Protein AF-A0AAU7AZR5-F1 (afdb_monomer_lite)

Radius of gyration: 36.57 Å; chains: 1; bounding box: 73×108×96 Å

Organism: NCBI:txid2997339

pLDDT: mean 73.54, std 21.92, range [36.84, 98.75]

Foldseek 3Di:
DVVVVVVVVVVVVVVVPDPPDPPPDQQDEVLVVQLPAQEDWDPDDDTADPVLVVLLRVQQVLCVVLVNHEREYQYQALSNHRPCSVCLLPQAVSQVVSQVSNVPPHRHWYWYFHQNAIHTDPLDPCLVVLLPPQHFDVVVGRNSRSLSSLSSSQSSCVVVVHHTDRDPSSVCPDPPCPDPDDDDDPPVCNVPVVVVVVVVVVVVVVVVVVVVPPDDDDDDDDDDDDDDDDDDDDDDDDDDDDDDDDDDDDDDDDDDDDDDDDDDDDDDDDDDDDDDDDDDYDDDDDDDDDDDDDDDDDDDDDDD

Sequence (304 aa):
MRRARLLVVLCFALAAALPVAPARADGDPASDILLAQDAYYPYAPLSVAKELQVALDGMLKAAKAKRFEVKVALIAAPVDLGAVPQLFTDPQRYADLLTSEISFNTKPRVLVVLPAGLGGNNLGDNAATALDGIAPEEAAGSDGLARAAMLAVGRLAAANGTPIPIPAVARDKGRATGDRDKGGGTSPLIVFGVPVLLVALIAGGAAIAGRRAENEDGETEVGETTGGETEVGETAGGETEVSETAGSEIDGDSGDPDVAGGSDSDDAPSSGSGEAVVTRLPATTADPAPESPVEPPSDPPAAQ

Structure (mmCIF, N/CA/C/O backbone):
data_AF-A0AAU7AZR5-F1
#
_entry.id   AF-A0AAU7AZR5-F1
#
loop_
_atom_site.group_PDB
_atom_site.id
_atom_site.type_symbol
_atom_site.label_atom_id
_atom_site.label_alt_id
_atom_site.label_comp_id
_atom_site.label_asym_id
_atom_site.label_entity_id
_atom_site.label_seq_id
_atom_site.pdbx_PDB_ins_code
_atom_site.Cartn_x
_atom_site.Cartn_y
_atom_site.Cartn_z
_atom_site.occupancy
_atom_site.B_iso_or_equiv
_atom_site.auth_seq_id
_atom_site.auth_comp_id
_atom_site.auth_asym_id
_atom_site.auth_atom_id
_atom_site.pdbx_PDB_model_num
ATOM 1 N N . MET A 1 1 ? 54.465 17.625 -30.456 1.00 56.50 1 MET A N 1
ATOM 2 C CA . MET A 1 1 ? 53.334 18.092 -29.614 1.00 56.50 1 MET A CA 1
ATOM 3 C C . MET A 1 1 ? 51.940 17.787 -30.186 1.00 56.50 1 MET A C 1
ATOM 5 O O . MET A 1 1 ? 51.084 17.375 -29.415 1.00 56.50 1 MET A O 1
ATOM 9 N N . ARG A 1 2 ? 51.684 17.904 -31.504 1.00 56.53 2 ARG A N 1
ATOM 10 C CA . ARG A 1 2 ? 50.347 17.639 -32.098 1.00 56.53 2 ARG A CA 1
ATOM 11 C C . ARG A 1 2 ? 49.843 16.186 -31.942 1.00 56.53 2 ARG A C 1
ATOM 13 O O . ARG A 1 2 ? 48.671 15.982 -31.663 1.00 56.53 2 ARG A O 1
ATOM 20 N N . ARG A 1 3 ? 50.730 15.183 -32.026 1.00 59.44 3 ARG A N 1
ATOM 21 C CA . ARG A 1 3 ? 50.377 13.752 -31.862 1.00 59.44 3 ARG A CA 1
ATOM 22 C C . ARG A 1 3 ? 49.994 13.363 -30.425 1.00 59.44 3 ARG A C 1
ATOM 24 O O . ARG A 1 3 ? 49.111 12.540 -30.238 1.00 59.44 3 ARG A O 1
ATOM 31 N N . ALA A 1 4 ? 50.607 13.999 -29.424 1.00 62.06 4 ALA A N 1
ATOM 32 C CA . ALA A 1 4 ? 50.282 13.765 -28.015 1.00 62.06 4 ALA A CA 1
ATOM 33 C C . ALA A 1 4 ? 48.894 14.318 -27.652 1.00 62.06 4 ALA A C 1
ATOM 35 O O . ALA A 1 4 ? 48.135 13.667 -26.946 1.00 62.06 4 ALA A O 1
ATOM 36 N N . ARG A 1 5 ? 48.523 15.480 -28.210 1.00 65.50 5 ARG A N 1
ATOM 37 C CA . ARG A 1 5 ? 47.184 16.065 -28.032 1.00 65.50 5 ARG A CA 1
ATOM 38 C C . ARG A 1 5 ? 46.083 15.203 -28.661 1.00 65.50 5 ARG A C 1
ATOM 40 O O . ARG A 1 5 ? 45.017 15.073 -28.075 1.00 65.50 5 ARG A O 1
ATOM 47 N N . LEU A 1 6 ? 46.357 14.570 -29.805 1.00 67.81 6 LEU A N 1
ATOM 48 C CA . LEU A 1 6 ? 45.386 13.707 -30.487 1.00 67.81 6 LEU A CA 1
ATOM 49 C C . LEU A 1 6 ? 45.088 12.416 -29.702 1.00 67.81 6 LEU A C 1
ATOM 51 O O . LEU A 1 6 ? 43.938 11.996 -29.628 1.00 67.81 6 LEU A O 1
ATOM 55 N N . LEU A 1 7 ? 46.109 11.819 -29.076 1.00 69.50 7 LEU A N 1
ATOM 56 C CA . LEU A 1 7 ? 45.940 10.624 -28.242 1.00 69.50 7 LEU A CA 1
ATOM 57 C C . LEU A 1 7 ? 45.132 10.906 -26.969 1.00 69.50 7 LEU A C 1
ATOM 59 O O . LEU A 1 7 ? 44.280 10.103 -26.603 1.00 69.50 7 LEU A O 1
ATOM 63 N N . VAL A 1 8 ? 45.342 12.060 -26.330 1.00 72.50 8 VAL A N 1
ATOM 64 C CA . VAL A 1 8 ? 44.583 12.449 -25.128 1.00 72.50 8 VAL A CA 1
ATOM 65 C C . VAL A 1 8 ? 43.095 12.634 -25.443 1.00 72.50 8 VAL A C 1
ATOM 67 O O . VAL A 1 8 ? 42.251 12.146 -24.694 1.00 72.50 8 VAL A O 1
ATOM 70 N N . VAL A 1 9 ? 42.764 13.268 -26.574 1.00 75.06 9 VAL A N 1
ATOM 71 C CA . VAL A 1 9 ? 41.367 13.456 -27.007 1.00 75.06 9 VAL A CA 1
ATOM 72 C C . VAL A 1 9 ? 40.697 12.118 -27.338 1.00 75.06 9 VAL A C 1
ATOM 74 O O . VAL A 1 9 ? 39.549 11.901 -26.955 1.00 75.06 9 VAL A O 1
ATOM 77 N N . LEU A 1 10 ? 41.414 11.196 -27.991 1.00 76.19 10 LEU A N 1
ATOM 78 C CA . LEU A 1 10 ? 40.880 9.874 -28.331 1.00 76.19 10 LEU A CA 1
ATOM 79 C C . LEU A 1 10 ? 40.591 9.025 -27.081 1.00 76.19 10 LEU A C 1
ATOM 81 O O . LEU A 1 10 ? 39.542 8.390 -27.009 1.00 76.19 10 LEU A O 1
ATOM 85 N N . CYS A 1 11 ? 41.474 9.050 -26.076 1.00 72.00 11 CYS A N 1
ATOM 86 C CA . CYS A 1 11 ? 41.250 8.335 -24.817 1.00 72.00 11 CYS A CA 1
ATOM 87 C C . CYS A 1 11 ? 40.049 8.889 -24.032 1.00 72.00 11 CYS A C 1
ATOM 89 O O . CYS A 1 11 ? 39.272 8.109 -23.486 1.00 72.00 11 CYS A O 1
ATOM 91 N N . PHE A 1 12 ? 39.854 10.212 -24.011 1.00 72.38 12 PHE A N 1
ATOM 92 C CA . PHE A 1 12 ? 38.693 10.826 -23.354 1.00 72.38 12 PHE A CA 1
ATOM 93 C C . PHE A 1 12 ? 37.375 10.499 -24.071 1.00 72.38 12 PHE A C 1
ATOM 95 O O . PHE A 1 12 ? 36.379 10.195 -23.418 1.00 72.38 12 PHE A O 1
ATOM 102 N N . ALA A 1 13 ? 37.373 10.496 -25.409 1.00 73.31 13 ALA A N 1
ATOM 103 C CA . ALA A 1 13 ? 36.201 10.120 -26.201 1.00 73.31 13 ALA A CA 1
ATOM 104 C C . ALA A 1 13 ? 35.821 8.640 -26.017 1.00 73.31 13 ALA A C 1
ATOM 106 O O . ALA A 1 13 ? 34.637 8.314 -25.953 1.00 73.31 13 ALA A O 1
ATOM 107 N N . LEU A 1 14 ? 36.811 7.750 -25.881 1.00 74.12 14 LEU A N 1
ATOM 108 C CA . LEU A 1 14 ? 36.569 6.327 -25.640 1.00 74.12 14 LEU A CA 1
ATOM 109 C C . LEU A 1 14 ? 36.057 6.059 -24.214 1.00 74.12 14 LEU A C 1
ATOM 111 O O . LEU A 1 14 ? 35.199 5.202 -24.029 1.00 74.12 14 LEU A O 1
ATOM 115 N N . ALA A 1 15 ? 36.521 6.825 -23.220 1.00 69.44 15 ALA A N 1
ATOM 116 C CA . ALA A 1 15 ? 36.022 6.744 -21.846 1.00 69.44 15 ALA A CA 1
ATOM 117 C C . ALA A 1 15 ? 34.575 7.259 -21.704 1.00 69.44 15 ALA A C 1
ATOM 119 O O . ALA A 1 15 ? 33.805 6.705 -20.926 1.00 69.44 15 ALA A O 1
ATOM 120 N N . ALA A 1 16 ? 34.180 8.269 -22.488 1.00 67.25 16 ALA A N 1
ATOM 121 C CA . ALA A 1 16 ? 32.815 8.807 -22.496 1.00 67.25 16 ALA A CA 1
ATOM 122 C C . ALA A 1 16 ? 31.786 7.903 -23.210 1.00 67.25 16 ALA A C 1
ATOM 124 O O . ALA A 1 16 ? 30.585 8.096 -23.039 1.00 67.25 16 ALA A O 1
ATOM 125 N N . ALA A 1 17 ? 32.238 6.927 -24.005 1.00 68.88 17 ALA A N 1
ATOM 126 C CA . ALA A 1 17 ? 31.376 5.981 -24.719 1.00 68.88 17 ALA A CA 1
ATOM 127 C C . ALA A 1 17 ? 31.070 4.699 -23.920 1.00 68.88 17 ALA A C 1
ATOM 129 O O . ALA A 1 17 ? 30.332 3.837 -24.401 1.00 68.88 17 ALA A O 1
ATOM 130 N N . LEU A 1 18 ? 31.633 4.547 -22.716 1.00 71.69 18 LEU A N 1
ATOM 131 C CA . LEU A 1 18 ? 31.324 3.418 -21.845 1.00 71.69 18 LEU A CA 1
ATOM 132 C C . LEU A 1 18 ? 29.898 3.584 -21.291 1.00 71.69 18 LEU A C 1
ATOM 134 O O . LEU A 1 18 ? 29.588 4.642 -20.738 1.00 71.69 18 LEU A O 1
ATOM 138 N N . PRO A 1 19 ? 29.018 2.572 -21.413 1.00 61.38 19 PRO A N 1
ATOM 139 C CA . PRO A 1 19 ? 27.703 2.629 -20.798 1.00 61.38 19 PRO A CA 1
ATOM 140 C C . PRO A 1 19 ? 27.885 2.751 -19.285 1.00 61.38 19 PRO A C 1
ATOM 142 O O . PRO A 1 19 ? 28.432 1.853 -18.642 1.00 61.38 19 PRO A O 1
ATOM 145 N N . VAL A 1 20 ? 27.440 3.872 -18.717 1.00 65.38 20 VAL A N 1
ATOM 146 C CA . VAL A 1 20 ? 27.331 4.019 -17.267 1.00 65.38 20 VAL A CA 1
ATOM 147 C C . VAL A 1 20 ? 26.310 2.980 -16.824 1.00 65.38 20 VAL A C 1
ATOM 149 O O . VAL A 1 20 ? 25.119 3.115 -17.111 1.00 65.38 20 VAL A O 1
ATOM 152 N N . ALA A 1 21 ? 26.781 1.901 -16.196 1.00 63.62 21 ALA A N 1
ATOM 153 C CA . ALA A 1 21 ? 25.887 0.948 -15.563 1.00 63.62 21 ALA A CA 1
ATOM 154 C C . ALA A 1 21 ? 25.009 1.746 -14.590 1.00 63.62 21 ALA A C 1
ATOM 156 O O . ALA A 1 21 ? 25.565 2.517 -13.800 1.00 63.62 21 ALA A O 1
ATOM 157 N N . PRO A 1 22 ? 23.669 1.634 -14.659 1.00 59.81 22 PRO A N 1
ATOM 158 C CA . PRO A 1 22 ? 22.819 2.342 -13.723 1.00 59.81 22 PRO A CA 1
ATOM 159 C C . PRO A 1 22 ? 23.221 1.875 -12.328 1.00 59.81 22 PRO A C 1
ATOM 161 O O . PRO A 1 22 ? 23.081 0.693 -12.005 1.00 59.81 22 PRO A O 1
ATOM 164 N N . ALA A 1 23 ? 23.775 2.790 -11.532 1.00 58.62 23 ALA A N 1
ATOM 165 C CA . ALA A 1 23 ? 23.967 2.555 -10.118 1.00 58.62 23 ALA A CA 1
ATOM 166 C C . ALA A 1 23 ? 22.571 2.282 -9.565 1.00 58.62 23 ALA A C 1
ATOM 168 O O . ALA A 1 23 ? 21.730 3.180 -9.504 1.00 58.62 23 ALA A O 1
ATOM 169 N N . ARG A 1 24 ? 22.289 1.011 -9.271 1.00 54.91 24 ARG A N 1
ATOM 170 C CA . ARG A 1 24 ? 21.102 0.650 -8.516 1.00 54.91 24 ARG A CA 1
ATOM 171 C C . ARG A 1 24 ? 21.352 1.213 -7.131 1.00 54.91 24 ARG A C 1
ATOM 173 O O . ARG A 1 24 ? 22.139 0.640 -6.386 1.00 54.91 24 ARG A O 1
ATOM 180 N N . ALA A 1 25 ? 20.788 2.389 -6.860 1.00 55.16 25 ALA A N 1
ATOM 181 C CA . ALA A 1 25 ? 20.619 2.831 -5.490 1.00 55.16 25 ALA A CA 1
ATOM 182 C C . ALA A 1 25 ? 19.984 1.651 -4.750 1.00 55.16 25 ALA A C 1
ATOM 184 O O . ALA A 1 25 ? 19.033 1.056 -5.267 1.00 55.16 25 ALA A O 1
ATOM 185 N N . ASP A 1 26 ? 20.607 1.245 -3.647 1.00 58.03 26 ASP A N 1
ATOM 186 C CA . ASP A 1 26 ? 20.039 0.239 -2.762 1.00 58.03 26 ASP A CA 1
ATOM 187 C C . ASP A 1 26 ? 18.664 0.783 -2.373 1.00 58.03 26 ASP A C 1
ATOM 189 O O . ASP A 1 26 ? 18.570 1.891 -1.848 1.00 58.03 26 ASP A O 1
ATOM 193 N N . GLY A 1 27 ? 17.602 0.137 -2.851 1.00 60.94 27 GLY A N 1
ATOM 194 C CA . GLY A 1 27 ? 16.255 0.657 -2.675 1.00 60.94 27 GLY A CA 1
ATOM 195 C C . GLY A 1 27 ? 15.935 0.590 -1.195 1.00 60.94 27 GLY A C 1
ATOM 196 O O . GLY A 1 27 ? 15.852 -0.518 -0.664 1.00 60.94 27 GLY A O 1
ATOM 197 N N . ASP A 1 28 ? 15.789 1.745 -0.544 1.00 71.75 28 ASP A N 1
ATOM 198 C CA . ASP A 1 28 ? 15.427 1.789 0.869 1.00 71.75 28 ASP A CA 1
ATOM 199 C C . ASP A 1 28 ? 14.127 0.983 1.059 1.00 71.75 28 ASP A C 1
ATOM 201 O O . ASP A 1 28 ? 13.153 1.188 0.312 1.00 71.75 28 ASP A O 1
ATOM 205 N N . PRO A 1 29 ? 14.104 0.018 1.995 1.00 82.94 29 PRO A N 1
ATOM 206 C CA . PRO A 1 29 ? 12.930 -0.805 2.214 1.00 82.94 29 PRO A CA 1
ATOM 207 C C . PRO A 1 29 ? 11.755 0.065 2.668 1.00 82.94 29 PRO A C 1
ATOM 209 O O . PRO A 1 29 ? 11.915 1.124 3.278 1.00 82.94 29 PRO A O 1
ATOM 212 N N . ALA A 1 30 ? 10.533 -0.410 2.418 1.00 90.19 30 ALA A N 1
ATOM 213 C CA . ALA A 1 30 ? 9.325 0.324 2.788 1.00 90.19 30 ALA A CA 1
ATOM 214 C C . ALA A 1 30 ? 9.256 0.693 4.286 1.00 90.19 30 ALA A C 1
ATOM 216 O O . ALA A 1 30 ? 8.598 1.674 4.636 1.00 90.19 30 ALA A O 1
ATOM 217 N N . SER A 1 31 ? 9.932 -0.055 5.165 1.00 92.06 31 SER A N 1
ATOM 218 C CA . SER A 1 31 ? 9.995 0.216 6.605 1.00 92.06 31 SER A CA 1
ATOM 219 C C . SER A 1 31 ? 10.573 1.592 6.930 1.00 92.06 31 SER A C 1
ATOM 221 O O . SER A 1 31 ? 9.989 2.291 7.758 1.00 92.06 31 SER A O 1
ATOM 223 N N . ASP A 1 32 ? 11.622 2.038 6.239 1.00 90.06 32 ASP A N 1
ATOM 224 C CA . ASP A 1 32 ? 12.265 3.332 6.514 1.00 90.06 32 ASP A CA 1
ATOM 225 C C . ASP A 1 32 ? 11.336 4.509 6.192 1.00 90.06 32 ASP A C 1
ATOM 227 O O . ASP A 1 32 ? 11.226 5.483 6.942 1.00 90.06 32 ASP A O 1
ATOM 231 N N . ILE A 1 33 ? 10.590 4.390 5.094 1.00 92.56 33 ILE A N 1
ATOM 232 C CA . ILE A 1 33 ? 9.650 5.416 4.640 1.00 92.56 33 ILE A CA 1
ATOM 233 C C . ILE A 1 33 ? 8.387 5.431 5.503 1.00 92.56 33 ILE A C 1
ATOM 235 O O . ILE A 1 33 ? 7.907 6.502 5.888 1.00 92.56 33 ILE A O 1
ATOM 239 N N . LEU A 1 34 ? 7.849 4.257 5.842 1.00 94.88 34 LEU A N 1
ATOM 240 C CA . LEU A 1 34 ? 6.584 4.133 6.568 1.00 94.88 34 LEU A CA 1
ATOM 241 C C . LEU A 1 34 ? 6.670 4.527 8.046 1.00 94.88 34 LEU A C 1
ATOM 243 O O . LEU A 1 34 ? 5.631 4.685 8.693 1.00 94.88 34 LEU A O 1
ATOM 247 N N . LEU A 1 35 ? 7.867 4.756 8.589 1.00 92.31 35 LEU A N 1
ATOM 248 C CA . LEU A 1 35 ? 8.018 5.390 9.900 1.00 92.31 35 LEU A CA 1
ATOM 249 C C . LEU A 1 35 ? 7.592 6.859 9.880 1.00 92.31 35 LEU A C 1
ATOM 251 O O . LEU A 1 35 ? 6.951 7.325 10.823 1.00 92.31 35 LEU A O 1
ATOM 255 N N . ALA A 1 36 ? 7.902 7.570 8.797 1.00 92.44 36 ALA A N 1
ATOM 256 C CA . ALA A 1 36 ? 7.603 8.991 8.649 1.00 92.44 36 ALA A CA 1
ATOM 257 C C . ALA A 1 36 ? 6.336 9.262 7.821 1.00 92.44 36 ALA A C 1
ATOM 259 O O . ALA A 1 36 ? 5.686 10.291 8.008 1.00 92.44 36 ALA A O 1
ATOM 260 N N . GLN A 1 37 ? 5.987 8.358 6.905 1.00 95.38 37 GLN A N 1
ATOM 261 C CA . GLN A 1 37 ? 4.911 8.535 5.932 1.00 95.38 37 GLN A CA 1
ATOM 262 C C . GLN A 1 37 ? 3.835 7.453 6.085 1.00 95.38 37 GLN A C 1
ATOM 264 O O . GLN A 1 37 ? 4.038 6.414 6.716 1.00 95.38 37 GLN A O 1
ATOM 269 N N . ASP A 1 38 ? 2.662 7.710 5.506 1.00 97.69 38 ASP A N 1
ATOM 270 C CA . ASP A 1 38 ? 1.546 6.758 5.513 1.00 97.69 38 ASP A CA 1
ATOM 271 C C . ASP A 1 38 ? 1.501 5.907 4.228 1.00 97.69 38 ASP A C 1
ATOM 273 O O . ASP A 1 38 ? 0.808 4.891 4.197 1.00 97.69 38 ASP A O 1
ATOM 277 N N . ALA A 1 39 ? 2.272 6.268 3.194 1.00 97.81 39 ALA A N 1
ATOM 278 C CA . ALA A 1 39 ? 2.387 5.523 1.942 1.00 97.81 39 ALA A CA 1
ATOM 279 C C . ALA A 1 39 ? 3.848 5.362 1.492 1.00 97.81 39 ALA A C 1
ATOM 281 O O . ALA A 1 39 ? 4.635 6.305 1.562 1.00 97.81 39 ALA A O 1
ATOM 282 N N . TYR A 1 40 ? 4.177 4.179 0.976 1.00 97.00 40 TYR A N 1
ATOM 283 C CA . TYR A 1 40 ? 5.386 3.896 0.205 1.00 97.00 40 TYR A CA 1
ATOM 284 C C . TYR A 1 40 ? 5.004 3.614 -1.252 1.00 97.00 40 TYR A C 1
ATOM 286 O O . TYR A 1 40 ? 4.078 2.840 -1.517 1.00 97.00 40 TYR A O 1
ATOM 294 N N . TYR A 1 41 ? 5.729 4.232 -2.185 1.00 95.81 41 TYR A N 1
ATOM 295 C CA . TYR A 1 41 ? 5.513 4.116 -3.626 1.00 95.81 41 TYR A CA 1
ATOM 296 C C . TYR A 1 41 ? 6.720 3.440 -4.296 1.00 95.81 41 TYR A C 1
ATOM 298 O O . TYR A 1 41 ? 7.851 3.767 -3.942 1.00 95.81 41 TYR A O 1
ATOM 306 N N . PRO A 1 42 ? 6.504 2.561 -5.292 1.00 92.62 42 PRO A N 1
ATOM 307 C CA . PRO A 1 42 ? 7.574 1.804 -5.934 1.00 92.62 42 PRO A CA 1
ATOM 308 C C . PRO A 1 42 ? 8.504 2.697 -6.761 1.00 92.62 42 PRO A C 1
ATOM 310 O O . PRO A 1 42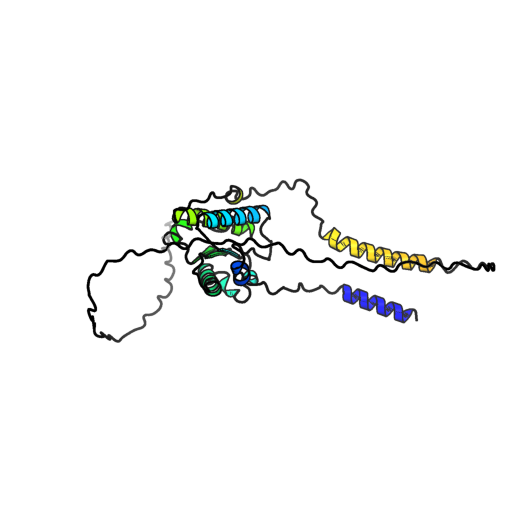 ? 8.063 3.656 -7.415 1.00 92.62 42 PRO A O 1
ATOM 313 N N . TYR A 1 43 ? 9.789 2.336 -6.795 1.00 82.06 43 TYR A N 1
ATOM 314 C CA . TYR A 1 43 ? 10.819 3.080 -7.530 1.00 82.06 43 TYR A CA 1
ATOM 315 C C . TYR A 1 43 ? 10.885 2.694 -9.016 1.00 82.06 43 TYR A C 1
ATOM 317 O O . TYR A 1 43 ? 11.225 3.523 -9.862 1.00 82.06 43 TYR A O 1
ATOM 325 N N . ALA A 1 44 ? 10.572 1.440 -9.353 1.00 72.69 44 ALA A N 1
ATOM 326 C CA . ALA A 1 44 ? 10.696 0.878 -10.699 1.00 72.69 44 ALA A CA 1
ATOM 327 C C . ALA A 1 44 ? 9.661 -0.246 -10.933 1.00 72.69 44 ALA A C 1
ATOM 329 O O . ALA A 1 44 ? 9.191 -0.840 -9.969 1.00 72.69 44 ALA A O 1
ATOM 330 N N . PRO A 1 45 ? 9.314 -0.603 -12.190 1.00 59.19 45 PRO A N 1
ATOM 331 C CA . PRO A 1 45 ? 9.785 -0.026 -13.455 1.00 59.19 45 PRO A CA 1
ATOM 332 C C . PRO A 1 45 ? 9.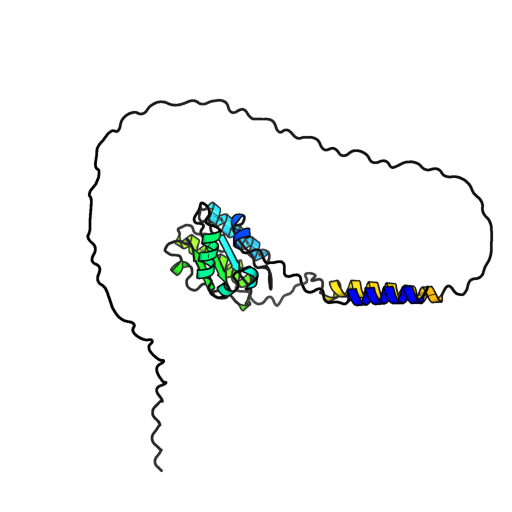097 1.292 -13.849 1.00 59.19 45 PRO A C 1
ATOM 334 O O . PRO A 1 45 ? 9.600 1.985 -14.729 1.00 59.19 45 PRO A O 1
ATOM 337 N N . LEU A 1 46 ? 7.993 1.667 -13.197 1.00 76.75 46 LEU A N 1
ATOM 338 C CA . LEU A 1 46 ? 7.317 2.956 -13.367 1.00 76.75 46 LEU A CA 1
ATOM 339 C C . LEU A 1 46 ? 6.745 3.401 -12.020 1.00 76.75 46 LEU A C 1
ATOM 341 O O . LEU A 1 46 ? 6.113 2.604 -11.329 1.00 76.75 46 LEU A O 1
ATOM 345 N N . SER A 1 47 ? 6.941 4.664 -11.648 1.00 84.06 47 SER A N 1
ATOM 346 C CA . SER A 1 47 ? 6.278 5.231 -10.472 1.00 84.06 47 SER A CA 1
ATOM 347 C C . SER A 1 47 ? 4.781 5.408 -10.728 1.00 84.06 47 SER A C 1
ATOM 349 O O . SER A 1 47 ? 4.346 5.581 -11.866 1.00 84.06 47 SER A O 1
ATOM 351 N N . VAL A 1 48 ? 3.997 5.398 -9.653 1.00 93.62 48 VAL A N 1
ATOM 352 C CA . VAL A 1 48 ? 2.553 5.665 -9.690 1.00 93.62 48 VAL A CA 1
ATOM 353 C C . VAL A 1 48 ? 2.281 7.054 -10.277 1.00 93.62 48 VAL A C 1
ATOM 355 O O . VAL A 1 48 ? 2.967 8.016 -9.917 1.00 93.62 48 VAL A O 1
ATOM 358 N N . ALA A 1 49 ? 1.271 7.189 -11.137 1.00 94.75 49 ALA A N 1
ATOM 359 C CA . ALA A 1 49 ? 0.846 8.470 -11.693 1.00 94.75 49 ALA A CA 1
ATOM 360 C C . ALA A 1 49 ? 0.539 9.490 -10.582 1.00 94.75 49 ALA A C 1
ATOM 362 O O . ALA A 1 49 ? -0.063 9.162 -9.557 1.00 94.75 49 ALA A O 1
ATOM 363 N N . LYS A 1 50 ? 0.920 10.759 -10.785 1.00 94.75 50 LYS A N 1
ATOM 364 C CA . LYS A 1 50 ? 0.839 11.785 -9.730 1.00 94.75 50 LYS A CA 1
ATOM 365 C C . LYS A 1 50 ? -0.577 11.970 -9.178 1.00 94.75 50 LYS A C 1
ATOM 367 O O . LYS A 1 50 ? -0.746 12.164 -7.979 1.00 94.75 50 LYS A O 1
ATOM 372 N N . GLU A 1 51 ? -1.581 11.874 -10.040 1.00 95.81 51 GLU A N 1
ATOM 373 C CA . GLU A 1 51 ? -2.998 11.969 -9.674 1.00 95.81 51 GLU A CA 1
ATOM 374 C C . GLU A 1 51 ? -3.423 10.847 -8.715 1.00 95.81 51 GLU A C 1
ATOM 376 O O . GLU A 1 51 ? -4.149 11.099 -7.754 1.00 95.81 51 GLU A O 1
ATOM 381 N N . LEU A 1 52 ? -2.918 9.626 -8.923 1.00 97.00 52 LEU A N 1
ATOM 382 C CA . LEU A 1 52 ? -3.179 8.481 -8.048 1.00 97.00 52 LEU A CA 1
ATOM 383 C C . LEU A 1 52 ? -2.438 8.602 -6.714 1.00 97.00 52 LEU A C 1
ATOM 385 O O . LEU A 1 52 ? -3.024 8.271 -5.687 1.00 97.00 52 LEU A O 1
ATOM 389 N N . GLN A 1 53 ? -1.204 9.125 -6.708 1.00 97.25 53 GLN A N 1
ATOM 390 C CA . GLN A 1 53 ? -0.483 9.423 -5.461 1.00 97.25 53 GLN A CA 1
ATOM 391 C C . GLN A 1 53 ? -1.267 10.432 -4.613 1.00 97.25 53 GLN A C 1
ATOM 393 O O . GLN A 1 53 ? -1.588 10.167 -3.461 1.00 97.25 53 GLN A O 1
ATOM 398 N N . VAL A 1 54 ? -1.673 11.559 -5.212 1.00 97.75 54 VAL A N 1
ATOM 399 C CA . VAL A 1 54 ? 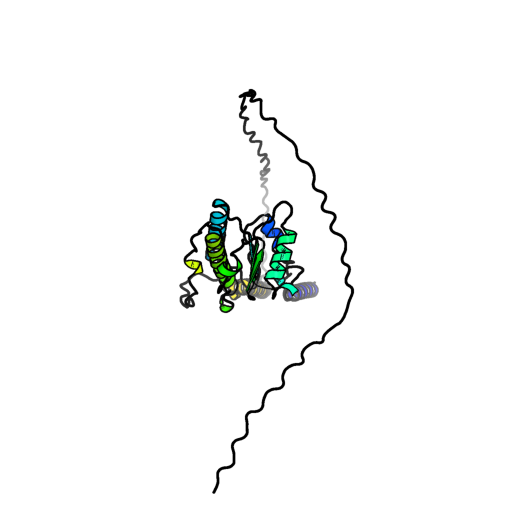-2.448 12.603 -4.520 1.00 97.75 54 VAL A CA 1
ATOM 400 C C . VAL A 1 54 ? -3.774 12.053 -3.985 1.00 97.75 54 VAL A C 1
ATOM 402 O O . VAL A 1 54 ? -4.174 12.384 -2.867 1.00 97.75 54 VAL A O 1
ATOM 405 N N . ALA A 1 55 ? -4.459 11.209 -4.762 1.00 98.06 55 ALA A N 1
ATOM 406 C CA . ALA A 1 55 ? -5.704 10.582 -4.337 1.00 98.06 55 ALA A CA 1
ATOM 407 C C . ALA A 1 55 ? -5.500 9.617 -3.157 1.00 98.06 55 ALA A C 1
ATOM 409 O O . ALA A 1 55 ? -6.269 9.676 -2.193 1.00 98.06 55 ALA A O 1
ATOM 410 N N . LEU A 1 56 ? -4.469 8.767 -3.207 1.00 98.44 56 LEU A N 1
ATOM 411 C CA . LEU A 1 56 ? -4.143 7.835 -2.128 1.00 98.44 56 LEU A CA 1
ATOM 412 C C . LEU A 1 56 ? -3.709 8.585 -0.862 1.00 98.44 56 LEU A C 1
ATOM 414 O O . LEU A 1 56 ? -4.286 8.351 0.199 1.00 98.44 56 LEU A O 1
ATOM 418 N N . ASP A 1 57 ? -2.791 9.546 -0.970 1.00 98.50 57 ASP A N 1
ATOM 419 C CA . ASP A 1 57 ? -2.325 10.368 0.156 1.00 98.50 57 ASP A CA 1
ATOM 420 C C . ASP A 1 57 ? -3.490 11.113 0.826 1.00 98.50 57 ASP A C 1
ATOM 422 O O . ASP A 1 57 ? -3.630 11.124 2.053 1.00 98.50 57 ASP A O 1
ATOM 426 N N . GLY A 1 58 ? -4.380 11.708 0.023 1.00 98.06 58 GLY A N 1
ATOM 427 C CA . GLY A 1 58 ? -5.581 12.379 0.517 1.00 98.06 58 GLY A CA 1
ATOM 428 C C . GLY A 1 58 ? -6.532 11.426 1.245 1.00 98.06 58 GLY A C 1
ATOM 429 O O . GLY A 1 58 ? -7.082 11.777 2.293 1.00 98.06 58 GLY A O 1
ATOM 430 N N . MET A 1 59 ? -6.695 10.207 0.727 1.00 98.25 59 MET A N 1
ATOM 431 C CA . MET A 1 59 ? -7.518 9.169 1.344 1.00 98.25 59 MET A CA 1
ATOM 432 C C . MET A 1 59 ? -6.939 8.696 2.683 1.00 98.25 59 MET A C 1
ATOM 434 O O . MET A 1 59 ? -7.687 8.581 3.655 1.00 98.25 59 MET A O 1
ATOM 438 N N . LEU A 1 60 ? -5.623 8.481 2.768 1.00 98.50 60 LEU A N 1
ATOM 439 C CA . LEU A 1 60 ? -4.935 8.082 4.001 1.00 98.50 60 LEU A CA 1
ATOM 440 C C . LEU A 1 60 ? -4.985 9.182 5.061 1.00 98.50 60 LEU A C 1
ATOM 442 O O . LEU A 1 60 ? -5.309 8.917 6.221 1.00 98.50 60 LEU A O 1
ATOM 446 N N . LYS A 1 61 ? -4.798 10.441 4.656 1.00 98.38 61 LYS A N 1
ATOM 447 C CA . LYS A 1 61 ? -4.986 11.595 5.541 1.00 98.38 61 LYS A CA 1
ATOM 448 C C . LYS A 1 61 ? -6.411 11.657 6.101 1.00 98.38 61 LYS A C 1
ATOM 450 O O . LYS A 1 61 ? -6.593 11.899 7.296 1.00 98.38 61 LYS A O 1
ATOM 455 N N . ALA A 1 62 ? -7.426 11.414 5.269 1.00 97.69 62 ALA A N 1
ATOM 456 C CA . ALA A 1 62 ? -8.818 11.354 5.713 1.00 97.69 62 ALA A CA 1
ATOM 457 C C . ALA A 1 62 ? -9.081 10.165 6.657 1.00 97.69 62 ALA A C 1
ATOM 459 O O . ALA A 1 62 ? -9.835 10.307 7.621 1.00 97.69 62 ALA A O 1
ATOM 460 N N . ALA A 1 63 ? -8.441 9.019 6.414 1.00 97.88 63 ALA A N 1
ATOM 461 C CA . ALA A 1 63 ? -8.502 7.841 7.278 1.00 97.88 63 ALA A CA 1
ATOM 462 C C . ALA A 1 63 ? -7.959 8.139 8.678 1.00 97.88 63 ALA A C 1
ATOM 464 O O . ALA A 1 63 ? -8.652 7.949 9.682 1.00 97.88 63 ALA A O 1
ATOM 465 N N . LYS A 1 64 ? -6.753 8.711 8.729 1.00 97.81 64 LYS A N 1
ATOM 466 C CA . LYS A 1 64 ? -6.073 9.124 9.956 1.00 97.81 64 LYS A CA 1
ATOM 467 C C . LYS A 1 64 ? -6.886 10.143 10.752 1.00 97.81 64 LYS A C 1
ATOM 469 O O . LYS A 1 64 ? -7.066 9.972 11.956 1.00 97.81 64 LYS A O 1
ATOM 474 N N . ALA A 1 65 ? -7.471 11.139 10.082 1.00 97.81 65 ALA A N 1
ATOM 475 C CA . ALA A 1 65 ? -8.356 12.120 10.718 1.00 97.81 65 ALA A CA 1
ATOM 476 C C . ALA A 1 65 ? -9.583 11.477 11.392 1.00 97.81 65 ALA A C 1
ATOM 478 O O . ALA A 1 65 ? -10.078 11.988 12.395 1.00 97.81 65 ALA A O 1
ATOM 479 N N . LYS A 1 66 ? -10.049 10.330 10.883 1.00 97.38 66 LYS A N 1
ATOM 480 C CA . LYS A 1 66 ? -11.135 9.539 11.474 1.00 97.38 66 LYS A CA 1
ATOM 481 C C . LYS A 1 66 ? -10.651 8.400 12.381 1.00 97.38 66 LYS A C 1
ATOM 483 O O . LYS A 1 66 ? -11.424 7.498 12.682 1.00 97.38 66 LYS A O 1
ATOM 488 N N . ARG A 1 67 ? -9.391 8.433 12.834 1.00 96.25 67 ARG A N 1
ATOM 489 C CA . ARG A 1 67 ? -8.777 7.421 13.719 1.00 96.25 67 ARG A CA 1
ATOM 490 C C . ARG A 1 67 ? -8.656 6.023 13.097 1.00 96.25 67 ARG A C 1
ATOM 492 O O . ARG A 1 67 ? -8.425 5.053 13.813 1.00 96.25 67 ARG A O 1
ATOM 499 N N . PHE A 1 68 ? -8.740 5.926 11.771 1.00 96.94 68 PHE A N 1
ATOM 500 C CA . PHE A 1 68 ? -8.410 4.724 11.011 1.00 96.94 68 PHE A CA 1
ATOM 501 C C . PHE A 1 68 ? -7.033 4.897 10.358 1.00 96.94 68 PHE A C 1
ATOM 503 O O . PHE A 1 68 ? -6.910 5.048 9.147 1.00 96.94 68 PHE A O 1
ATOM 510 N N . GLU A 1 69 ? -5.986 4.964 11.179 1.00 96.38 69 GLU A N 1
ATOM 511 C CA . GLU A 1 69 ? -4.615 5.127 10.691 1.00 96.38 69 GLU A CA 1
ATOM 512 C C . GLU A 1 69 ? -4.103 3.809 10.102 1.00 96.38 69 GLU A C 1
ATOM 514 O O . GLU A 1 69 ? -4.009 2.799 10.803 1.00 96.38 69 GLU A O 1
ATOM 519 N N . VAL A 1 70 ? -3.807 3.824 8.803 1.00 98.06 70 VAL A N 1
ATOM 520 C CA . VAL A 1 70 ? -3.281 2.687 8.048 1.00 98.06 70 VAL A CA 1
ATOM 521 C C . VAL A 1 70 ? -2.085 3.135 7.223 1.00 98.06 70 VAL A C 1
ATOM 523 O O . VAL A 1 70 ? -2.121 4.185 6.588 1.00 98.06 70 VAL A O 1
ATOM 526 N N . LYS A 1 71 ? -1.033 2.323 7.254 1.00 98.44 71 LYS A N 1
ATOM 527 C CA . LYS A 1 71 ? 0.189 2.483 6.473 1.00 98.44 71 LYS A CA 1
ATOM 528 C C . LYS A 1 71 ? 0.124 1.565 5.262 1.00 98.44 71 LYS A C 1
ATOM 530 O O . LYS A 1 71 ? -0.245 0.400 5.405 1.00 98.44 71 LYS A O 1
ATOM 535 N N . VAL A 1 72 ? 0.452 2.081 4.084 1.00 98.69 72 VAL A N 1
ATOM 536 C CA . VAL A 1 72 ? 0.297 1.370 2.810 1.00 98.69 72 VAL A CA 1
ATOM 537 C C . VAL A 1 72 ? 1.639 1.228 2.104 1.00 98.69 72 VAL A C 1
ATOM 539 O O . VAL A 1 72 ? 2.272 2.227 1.783 1.00 98.69 72 VAL A O 1
ATOM 542 N N . ALA A 1 73 ? 2.044 -0.001 1.794 1.00 98.19 73 ALA A N 1
ATOM 543 C CA . ALA A 1 73 ? 3.204 -0.281 0.951 1.00 98.19 73 ALA A CA 1
ATOM 544 C C . ALA A 1 73 ? 2.762 -0.773 -0.430 1.00 98.19 73 ALA A C 1
ATOM 546 O O . ALA A 1 73 ? 2.132 -1.827 -0.543 1.00 98.19 73 ALA A O 1
ATOM 547 N N . LEU A 1 74 ? 3.105 -0.024 -1.479 1.00 98.06 74 LEU A N 1
ATOM 548 C CA . LEU A 1 74 ? 2.941 -0.452 -2.867 1.00 98.06 74 LEU A CA 1
ATOM 549 C C . LEU A 1 74 ? 4.270 -1.015 -3.373 1.00 98.06 74 LEU A C 1
ATOM 551 O O . LEU A 1 74 ? 5.258 -0.290 -3.454 1.00 98.06 74 LEU A O 1
ATOM 555 N N . ILE A 1 75 ? 4.287 -2.296 -3.722 1.00 96.25 75 ILE A N 1
ATOM 556 C CA . ILE A 1 75 ? 5.504 -3.033 -4.069 1.00 96.25 75 ILE A CA 1
ATOM 557 C C . ILE A 1 75 ? 5.343 -3.553 -5.495 1.00 96.25 75 ILE A C 1
ATOM 559 O O . ILE A 1 75 ? 4.549 -4.461 -5.726 1.00 96.25 75 ILE A O 1
ATOM 563 N N . ALA A 1 76 ? 6.051 -2.973 -6.463 1.00 95.50 76 ALA A N 1
ATOM 564 C CA . ALA A 1 76 ? 5.886 -3.302 -7.882 1.00 95.50 76 ALA A CA 1
ATOM 565 C C . ALA A 1 76 ? 6.940 -4.280 -8.402 1.00 95.50 76 ALA A C 1
ATOM 567 O O . ALA A 1 76 ? 6.678 -5.009 -9.362 1.00 95.50 76 ALA A O 1
ATOM 568 N N . ALA A 1 77 ? 8.115 -4.316 -7.780 1.00 93.38 77 ALA A N 1
ATOM 569 C CA . ALA A 1 77 ? 9.223 -5.163 -8.185 1.00 93.38 77 ALA A CA 1
ATOM 570 C C . ALA A 1 77 ? 10.001 -5.707 -6.974 1.00 93.38 77 ALA A C 1
ATOM 572 O O . ALA A 1 77 ? 10.001 -5.092 -5.910 1.00 93.38 77 ALA A O 1
ATOM 573 N N . PRO A 1 78 ? 10.760 -6.813 -7.134 1.00 93.56 78 PRO A N 1
ATOM 574 C CA . PRO A 1 78 ? 11.577 -7.370 -6.054 1.00 93.56 78 PRO A CA 1
ATOM 575 C C . PRO A 1 78 ? 12.572 -6.383 -5.430 1.00 93.56 78 PRO A C 1
ATOM 577 O O . PRO A 1 78 ? 12.937 -6.536 -4.271 1.00 93.56 78 PRO A O 1
ATOM 580 N N . VAL A 1 79 ? 13.016 -5.379 -6.194 1.00 91.00 79 VAL A N 1
ATOM 581 C CA . VAL A 1 79 ? 13.941 -4.341 -5.711 1.00 91.00 79 VAL A CA 1
ATOM 582 C C . VAL A 1 79 ? 13.303 -3.413 -4.672 1.00 91.00 79 VAL A C 1
ATOM 584 O O . VAL A 1 79 ? 14.021 -2.884 -3.836 1.00 91.00 79 VAL A O 1
ATOM 587 N N . ASP A 1 80 ? 11.974 -3.268 -4.669 1.00 91.62 80 ASP A N 1
ATOM 588 C CA . ASP A 1 80 ? 11.256 -2.450 -3.681 1.00 91.62 80 ASP A CA 1
ATOM 589 C C . ASP A 1 80 ? 11.261 -3.100 -2.275 1.00 91.62 80 ASP A C 1
ATOM 591 O O . ASP A 1 80 ? 10.960 -2.447 -1.280 1.00 91.62 80 ASP A O 1
ATOM 595 N N . LEU A 1 81 ? 11.611 -4.393 -2.171 1.00 91.69 81 LEU A N 1
ATOM 596 C CA . LEU A 1 81 ? 11.725 -5.111 -0.893 1.00 91.69 81 LEU A CA 1
ATOM 597 C C . LEU A 1 81 ? 13.110 -4.984 -0.236 1.00 91.69 81 LEU A C 1
ATOM 599 O O . LEU A 1 81 ? 13.324 -5.563 0.832 1.00 91.69 81 LEU A O 1
ATOM 603 N N . GLY A 1 82 ? 14.067 -4.299 -0.869 1.00 89.31 82 GLY A N 1
ATOM 604 C CA . GLY A 1 82 ? 15.439 -4.193 -0.371 1.00 89.31 82 GLY A CA 1
ATOM 605 C C . GLY A 1 82 ? 16.090 -5.569 -0.172 1.00 89.31 82 GLY A C 1
ATOM 606 O O . GLY A 1 82 ? 16.245 -6.346 -1.116 1.00 89.31 82 GLY A O 1
ATOM 607 N N . ALA A 1 83 ? 16.450 -5.894 1.072 1.00 90.00 83 ALA A N 1
ATOM 608 C CA . ALA A 1 83 ? 17.198 -7.103 1.432 1.00 90.00 83 ALA A CA 1
ATOM 609 C C . ALA A 1 83 ? 16.382 -8.417 1.437 1.00 90.00 83 ALA A C 1
ATOM 611 O O . ALA A 1 83 ? 16.958 -9.487 1.650 1.00 90.00 83 ALA A O 1
ATOM 612 N N . VAL A 1 84 ? 15.061 -8.374 1.209 1.00 94.00 84 VAL A N 1
ATOM 613 C CA . VAL A 1 84 ? 14.177 -9.561 1.254 1.00 94.00 84 VAL A CA 1
ATOM 614 C C . VAL A 1 84 ? 13.390 -9.820 -0.047 1.00 94.00 84 VAL A C 1
ATOM 616 O O . VAL A 1 84 ? 12.190 -10.108 0.002 1.00 94.00 84 VAL A O 1
ATOM 619 N N . PRO A 1 85 ? 14.028 -9.796 -1.235 1.00 94.25 85 PRO A N 1
ATOM 620 C CA . PRO A 1 85 ? 13.337 -9.934 -2.524 1.00 94.25 85 PRO A CA 1
ATOM 621 C C . PRO A 1 85 ? 12.582 -11.265 -2.687 1.00 94.25 85 PRO A C 1
ATOM 623 O O . PRO A 1 85 ? 11.634 -11.350 -3.466 1.00 94.25 85 PRO A O 1
ATOM 626 N N . GLN A 1 86 ? 12.959 -12.306 -1.937 1.00 95.69 86 GLN A N 1
ATOM 627 C CA . GLN A 1 86 ? 12.284 -13.606 -1.919 1.00 95.69 86 GLN A CA 1
ATOM 628 C C . GLN A 1 86 ? 10.822 -13.544 -1.444 1.00 95.69 86 GLN A C 1
ATOM 630 O O . GLN A 1 86 ? 10.073 -14.485 -1.691 1.00 95.69 86 GLN A O 1
ATOM 635 N N . LEU A 1 87 ? 10.402 -12.458 -0.783 1.00 96.94 87 LEU A N 1
ATOM 636 C CA . LEU A 1 87 ? 9.024 -12.269 -0.315 1.00 96.94 87 LEU A CA 1
ATOM 637 C C . LEU A 1 87 ? 8.103 -11.623 -1.365 1.00 96.94 87 LEU A C 1
ATOM 639 O O . LEU A 1 87 ? 6.919 -11.440 -1.106 1.00 96.94 87 LEU A O 1
ATOM 643 N N . PHE A 1 88 ? 8.597 -11.329 -2.575 1.00 95.94 88 PHE A N 1
ATOM 644 C CA . PHE A 1 88 ? 7.820 -10.665 -3.635 1.00 95.94 88 PHE A CA 1
ATOM 645 C C . PHE A 1 88 ? 6.593 -11.458 -4.141 1.00 95.94 88 PHE A C 1
ATOM 647 O O . PHE A 1 88 ? 5.761 -10.935 -4.875 1.00 95.94 88 PHE A O 1
ATOM 654 N N . THR A 1 89 ? 6.456 -12.729 -3.777 1.00 96.94 89 THR A N 1
ATOM 655 C CA . THR A 1 89 ? 5.278 -13.545 -4.133 1.00 96.94 89 THR A CA 1
ATOM 656 C C . THR A 1 89 ? 4.389 -13.862 -2.931 1.00 96.94 89 THR A C 1
ATOM 658 O O . THR A 1 89 ? 3.376 -14.537 -3.085 1.00 96.94 89 THR A O 1
ATOM 661 N N . ASP A 1 90 ? 4.738 -13.352 -1.747 1.00 98.12 90 ASP A N 1
ATOM 662 C CA . ASP A 1 90 ? 4.073 -13.649 -0.479 1.00 98.12 90 ASP A CA 1
ATOM 663 C C . ASP A 1 90 ? 3.721 -12.339 0.252 1.00 98.12 90 ASP A C 1
ATOM 665 O O . ASP A 1 90 ? 4.444 -11.889 1.153 1.00 98.12 90 ASP A O 1
ATOM 669 N N . PRO A 1 91 ? 2.623 -11.674 -0.158 1.00 97.88 91 PRO A N 1
ATOM 670 C CA . PRO A 1 91 ? 2.267 -10.360 0.365 1.00 97.88 91 PRO A CA 1
ATOM 671 C C . PRO A 1 91 ? 1.974 -10.381 1.871 1.00 97.88 91 PRO A C 1
ATOM 673 O O . PRO A 1 91 ? 2.276 -9.405 2.558 1.00 97.88 91 PRO A O 1
ATOM 676 N N . GLN A 1 92 ? 1.422 -11.477 2.407 1.00 98.38 92 GLN A N 1
ATOM 677 C CA . GLN A 1 92 ? 1.126 -11.582 3.838 1.00 98.38 92 GLN A CA 1
ATOM 678 C C . GLN A 1 92 ? 2.406 -11.717 4.662 1.00 98.38 92 GLN A C 1
ATOM 680 O O . GLN A 1 92 ? 2.580 -10.990 5.639 1.00 98.38 92 GLN A O 1
ATOM 685 N N . ARG A 1 93 ? 3.340 -12.577 4.246 1.00 98.38 93 ARG A N 1
ATOM 686 C CA . ARG A 1 93 ? 4.612 -12.732 4.960 1.00 98.38 93 ARG A CA 1
ATOM 687 C C . ARG A 1 93 ? 5.451 -11.459 4.933 1.00 98.38 93 ARG A C 1
ATOM 689 O O . ARG A 1 93 ? 6.121 -11.154 5.919 1.00 98.38 93 ARG A O 1
ATOM 696 N N . TYR A 1 94 ? 5.404 -10.701 3.836 1.00 98.00 94 TYR A N 1
ATOM 697 C CA . TYR A 1 94 ? 6.041 -9.388 3.798 1.00 98.00 94 TYR A CA 1
ATOM 698 C C . TYR A 1 94 ? 5.339 -8.380 4.719 1.00 98.00 94 TYR A C 1
ATOM 700 O O . TYR A 1 94 ? 6.017 -7.637 5.424 1.00 98.00 94 TYR A O 1
ATOM 708 N N . ALA A 1 95 ? 4.003 -8.392 4.793 1.00 98.06 95 ALA A N 1
ATOM 709 C CA . ALA A 1 95 ? 3.261 -7.550 5.732 1.00 98.06 95 ALA A CA 1
ATOM 710 C C . ALA A 1 95 ? 3.607 -7.842 7.201 1.00 98.06 95 ALA A C 1
ATOM 712 O O . ALA A 1 95 ? 3.717 -6.905 7.993 1.00 98.06 95 ALA A O 1
ATOM 713 N N . ASP A 1 96 ? 3.816 -9.107 7.567 1.00 97.69 96 ASP A N 1
ATOM 714 C CA . ASP A 1 96 ? 4.222 -9.495 8.922 1.00 97.69 96 ASP A CA 1
ATOM 715 C C . ASP A 1 96 ? 5.623 -8.980 9.270 1.00 97.69 96 ASP A C 1
ATOM 717 O O . ASP A 1 96 ? 5.809 -8.385 10.336 1.00 97.69 96 ASP A O 1
ATOM 721 N N . LEU A 1 97 ? 6.585 -9.136 8.352 1.00 96.50 97 LEU A N 1
ATOM 722 C CA . LEU A 1 97 ? 7.931 -8.580 8.499 1.00 96.50 97 LEU A CA 1
ATOM 723 C C . LEU A 1 97 ? 7.872 -7.058 8.656 1.00 96.50 97 LEU A C 1
ATOM 725 O O . LEU A 1 97 ? 8.338 -6.527 9.663 1.00 96.50 97 LEU A O 1
ATOM 729 N N . LEU A 1 98 ? 7.237 -6.373 7.703 1.00 96.06 98 LEU A N 1
ATOM 730 C CA . LEU A 1 98 ? 7.134 -4.918 7.683 1.00 96.06 98 LEU A CA 1
ATOM 731 C C . LEU A 1 98 ? 6.490 -4.389 8.965 1.00 96.06 98 LEU A C 1
ATOM 733 O O . LEU A 1 98 ? 6.986 -3.439 9.560 1.00 96.06 98 LEU A O 1
ATOM 737 N N . THR A 1 99 ? 5.420 -5.038 9.430 1.00 96.38 99 THR A N 1
ATOM 738 C CA . THR A 1 99 ? 4.770 -4.679 10.695 1.00 96.38 99 THR A CA 1
ATOM 739 C C . THR A 1 99 ? 5.729 -4.835 11.867 1.00 96.38 99 THR A C 1
ATOM 741 O O . THR A 1 99 ? 5.785 -3.939 12.705 1.00 96.38 99 THR A O 1
ATOM 744 N N . SER A 1 100 ? 6.495 -5.928 11.938 1.00 95.31 100 SER A N 1
ATOM 745 C CA . SER A 1 100 ? 7.463 -6.142 13.021 1.00 95.31 100 SER A CA 1
ATOM 746 C C . SER A 1 100 ? 8.578 -5.090 13.043 1.00 95.31 100 SER A C 1
ATOM 748 O O . SER A 1 100 ? 8.975 -4.663 14.124 1.00 95.31 100 SER A O 1
ATOM 750 N N . GLU A 1 101 ? 9.015 -4.615 11.874 1.00 94.50 101 GLU A N 1
ATOM 751 C CA . GLU A 1 101 ? 10.075 -3.607 11.745 1.00 94.50 101 GLU A CA 1
ATOM 752 C C . GLU A 1 101 ? 9.623 -2.210 12.178 1.00 94.50 101 GLU A C 1
ATOM 754 O O . GLU A 1 101 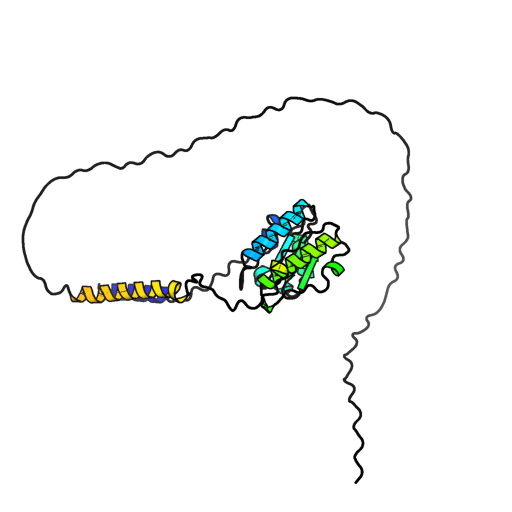? 10.418 -1.450 12.723 1.00 94.50 101 GLU A O 1
ATOM 759 N N . ILE A 1 102 ? 8.345 -1.873 11.985 1.00 94.38 102 ILE A N 1
ATOM 760 C CA . ILE A 1 102 ? 7.817 -0.539 12.315 1.00 94.38 102 ILE A CA 1
ATOM 761 C C . ILE A 1 102 ? 7.021 -0.498 13.632 1.00 94.38 102 ILE A C 1
ATOM 763 O O . ILE A 1 102 ? 6.532 0.561 14.037 1.00 94.38 102 ILE A O 1
ATOM 767 N N . SER A 1 103 ? 6.889 -1.632 14.329 1.00 91.06 103 SER A N 1
ATOM 768 C CA . SER A 1 103 ? 6.177 -1.752 15.611 1.00 91.06 103 SER A CA 1
ATOM 769 C C . SER A 1 103 ? 7.092 -1.472 16.808 1.00 91.06 103 SER A C 1
ATOM 771 O O . SER A 1 103 ? 7.345 -2.353 17.625 1.00 91.06 103 SER A O 1
ATOM 773 N N . PHE A 1 104 ? 7.595 -0.242 16.939 1.00 85.19 104 PHE A N 1
ATOM 774 C CA . PHE A 1 104 ? 8.434 0.130 18.089 1.00 85.19 104 PHE A CA 1
ATOM 775 C C . PHE A 1 104 ? 7.614 0.287 19.380 1.00 85.19 104 PHE A C 1
ATOM 777 O O . PHE A 1 104 ? 7.838 -0.417 20.358 1.00 85.19 104 PHE A O 1
ATOM 784 N N . ASN A 1 105 ? 6.631 1.196 19.367 1.00 83.62 105 ASN A N 1
ATOM 785 C CA . ASN A 1 105 ? 5.788 1.527 20.530 1.00 83.62 105 ASN A CA 1
ATOM 786 C C . ASN A 1 105 ? 4.286 1.373 20.254 1.00 83.62 105 ASN A C 1
ATOM 788 O O . ASN A 1 105 ? 3.455 1.573 21.137 1.00 83.62 105 ASN A O 1
ATOM 792 N N . THR A 1 106 ? 3.921 1.067 19.012 1.00 86.69 106 THR A N 1
ATOM 793 C CA . THR A 1 106 ? 2.531 0.924 18.577 1.00 86.69 106 THR A CA 1
ATOM 794 C C . THR A 1 106 ? 2.412 -0.292 17.670 1.00 86.69 106 THR A C 1
ATOM 796 O O . THR A 1 106 ? 3.416 -0.803 17.181 1.00 86.69 106 THR A O 1
ATOM 799 N N . LYS A 1 107 ? 1.182 -0.762 17.457 1.00 90.75 107 LYS A N 1
ATOM 800 C CA . LYS A 1 107 ? 0.862 -1.809 16.482 1.00 90.75 107 LYS A CA 1
ATOM 801 C C . LYS A 1 107 ? 0.137 -1.154 15.307 1.00 90.75 107 LYS A C 1
ATOM 803 O O . LYS A 1 107 ? -1.095 -1.074 15.339 1.00 90.75 107 LYS A O 1
ATOM 808 N N . PRO A 1 108 ? 0.862 -0.587 14.329 1.00 94.25 108 PRO A N 1
ATOM 809 C CA . PRO A 1 108 ? 0.224 0.104 13.223 1.00 94.25 108 PRO A CA 1
ATOM 810 C C . PRO A 1 108 ? -0.582 -0.877 12.375 1.00 94.25 108 PRO A C 1
ATOM 812 O O . PRO A 1 108 ? -0.250 -2.062 12.265 1.00 94.25 108 PRO A O 1
ATOM 815 N N . ARG A 1 109 ? -1.642 -0.367 11.745 1.00 97.75 109 ARG A N 1
ATOM 816 C CA . ARG A 1 109 ? -2.333 -1.091 10.680 1.00 97.75 109 ARG A CA 1
ATOM 817 C C . ARG A 1 109 ? -1.478 -0.995 9.429 1.00 97.75 109 ARG A C 1
ATOM 819 O O . ARG A 1 109 ? -1.168 0.112 8.996 1.00 97.75 109 ARG A O 1
ATOM 826 N N . VAL A 1 110 ? -1.101 -2.133 8.866 1.00 98.31 110 VAL A N 1
ATOM 827 C CA . VAL A 1 110 ? -0.240 -2.204 7.683 1.00 98.31 110 VAL A CA 1
ATOM 828 C C . VAL A 1 110 ? -0.989 -2.934 6.588 1.00 98.31 110 VAL A C 1
ATOM 830 O O . VAL A 1 110 ? -1.491 -4.035 6.800 1.00 98.31 110 VAL A O 1
ATOM 833 N N . LEU A 1 111 ? -1.058 -2.310 5.421 1.00 98.75 111 LEU A N 1
ATOM 834 C CA . LEU A 1 111 ? -1.552 -2.902 4.192 1.00 98.75 111 LEU A CA 1
ATOM 835 C C . LEU A 1 111 ? -0.408 -2.937 3.184 1.00 98.75 111 LEU A C 1
ATOM 837 O O . LEU A 1 111 ? 0.226 -1.923 2.907 1.00 98.75 111 LEU A O 1
ATOM 841 N N . VAL A 1 112 ? -0.183 -4.100 2.600 1.00 98.62 112 VAL A N 1
ATOM 842 C CA . VAL A 1 112 ? 0.817 -4.323 1.567 1.00 98.62 112 VAL A CA 1
ATOM 843 C C . VAL A 1 112 ? 0.104 -4.762 0.292 1.00 98.62 112 VAL A C 1
ATOM 845 O O . VAL A 1 112 ? -0.776 -5.624 0.327 1.00 98.62 112 VAL A O 1
ATOM 848 N N . VAL A 1 113 ? 0.485 -4.164 -0.837 1.00 98.50 113 VAL A N 1
ATOM 849 C CA . VAL A 1 113 ? -0.072 -4.460 -2.159 1.00 98.50 113 VAL A CA 1
ATOM 850 C C . VAL A 1 113 ? 1.057 -4.841 -3.116 1.00 98.50 113 VAL A C 1
ATOM 852 O O . VAL A 1 113 ? 1.891 -4.003 -3.461 1.00 98.50 113 VAL A O 1
ATOM 855 N N . LEU A 1 114 ? 1.070 -6.109 -3.536 1.00 97.56 114 LEU A N 1
ATOM 856 C CA . LEU A 1 114 ? 1.995 -6.694 -4.518 1.00 97.56 114 LEU A CA 1
ATOM 857 C C . LEU A 1 114 ? 1.208 -7.159 -5.751 1.00 97.56 114 LEU A C 1
ATOM 859 O O . LEU A 1 114 ? 0.013 -7.419 -5.630 1.00 97.56 114 LEU A O 1
ATOM 863 N N . PRO A 1 115 ? 1.847 -7.390 -6.914 1.00 96.88 115 PRO A N 1
ATOM 864 C CA . PRO A 1 115 ? 1.183 -8.029 -8.052 1.00 96.88 115 PRO A CA 1
ATOM 865 C C . PRO A 1 115 ? 0.521 -9.366 -7.689 1.00 96.88 115 PRO A C 1
ATOM 867 O O . PRO A 1 115 ? -0.584 -9.645 -8.137 1.00 96.88 115 PRO A O 1
ATOM 870 N N . ALA A 1 116 ? 1.151 -10.147 -6.803 1.00 96.75 116 ALA A N 1
ATOM 871 C CA . ALA A 1 116 ? 0.630 -11.429 -6.328 1.00 96.75 116 ALA A CA 1
ATOM 872 C C . ALA A 1 116 ? -0.617 -11.316 -5.425 1.00 96.75 116 ALA A C 1
ATOM 874 O O . ALA A 1 116 ? -1.268 -12.326 -5.163 1.00 96.75 116 ALA A O 1
ATOM 875 N N . GLY A 1 117 ? -0.955 -10.120 -4.928 1.00 98.00 117 GLY A N 1
ATOM 876 C CA . GLY A 1 117 ? -2.136 -9.902 -4.096 1.00 98.00 117 GLY A CA 1
ATOM 877 C C . GLY A 1 117 ? -1.928 -8.907 -2.957 1.00 98.00 117 GLY A C 1
ATOM 878 O O . GLY A 1 117 ? -1.017 -8.077 -2.963 1.00 98.00 117 GLY A O 1
ATOM 879 N N . LEU A 1 118 ? -2.817 -8.985 -1.968 1.00 98.62 118 LEU A N 1
ATOM 880 C CA . LEU A 1 118 ? -2.836 -8.107 -0.804 1.00 98.62 118 LEU A CA 1
ATOM 881 C C . LEU A 1 118 ? -2.471 -8.904 0.449 1.00 98.62 118 LEU A C 1
ATOM 883 O O . LEU A 1 118 ? -2.868 -10.057 0.599 1.00 98.62 118 LEU A O 1
ATOM 887 N N . GLY A 1 119 ? -1.745 -8.263 1.355 1.00 98.31 119 GLY A N 1
ATOM 888 C CA . GLY A 1 119 ? -1.426 -8.784 2.680 1.00 98.31 119 GLY A CA 1
ATOM 889 C C . GLY A 1 119 ? -1.517 -7.663 3.701 1.00 98.31 119 GLY A C 1
ATOM 890 O O . GLY A 1 119 ? -1.450 -6.483 3.347 1.00 98.31 119 GLY A O 1
ATOM 891 N N . GLY A 1 120 ? -1.691 -7.991 4.974 1.00 98.00 120 GLY A N 1
ATOM 892 C CA . GLY A 1 120 ? -1.758 -6.940 5.977 1.00 98.00 120 GLY A CA 1
ATOM 893 C C . GLY A 1 120 ? -1.791 -7.420 7.410 1.00 98.00 120 GLY A C 1
ATOM 894 O O . GLY A 1 120 ? -2.011 -8.592 7.699 1.00 98.00 120 GLY A O 1
ATOM 895 N N . ASN A 1 121 ? -1.586 -6.476 8.320 1.00 97.94 121 ASN A N 1
ATOM 896 C CA . ASN A 1 121 ? -1.568 -6.724 9.753 1.00 97.94 121 ASN A CA 1
ATOM 897 C C . ASN A 1 121 ? -2.342 -5.629 10.501 1.00 97.94 121 ASN A C 1
ATOM 899 O O . ASN A 1 121 ? -2.435 -4.484 10.048 1.00 97.94 121 ASN A O 1
ATOM 903 N N . ASN A 1 122 ? -2.940 -5.991 11.637 1.00 97.12 122 ASN A N 1
ATOM 904 C CA . ASN A 1 122 ? -3.804 -5.128 12.453 1.00 97.12 122 ASN A CA 1
ATOM 905 C C . ASN A 1 122 ? -4.960 -4.463 11.662 1.00 97.12 122 ASN A C 1
ATOM 907 O O . ASN A 1 122 ? -5.448 -3.391 12.013 1.00 97.12 122 ASN A O 1
ATOM 911 N N . LEU A 1 123 ? -5.447 -5.088 10.584 1.00 97.75 123 LEU A N 1
ATOM 912 C CA . LEU A 1 123 ? -6.482 -4.518 9.706 1.00 97.75 123 LEU A CA 1
ATOM 913 C C . LEU A 1 123 ? -7.923 -4.626 10.262 1.00 97.75 123 LEU A C 1
ATOM 915 O O . LEU A 1 123 ? -8.845 -4.009 9.722 1.00 97.75 123 LEU A O 1
ATOM 919 N N . GLY A 1 124 ? -8.101 -5.317 11.391 1.00 95.69 124 GLY A N 1
ATOM 920 C CA . GLY A 1 124 ? -9.387 -5.564 12.053 1.00 95.69 124 GLY A CA 1
ATOM 921 C C . GLY A 1 124 ? -10.000 -6.916 11.675 1.00 95.69 124 GLY A C 1
ATOM 922 O O . GLY A 1 124 ? -9.624 -7.516 10.671 1.00 95.69 124 GLY A O 1
ATOM 923 N N . ASP A 1 125 ? -10.962 -7.382 12.471 1.00 94.44 125 ASP A N 1
ATOM 924 C CA . ASP A 1 125 ? -11.478 -8.762 12.407 1.00 94.44 125 ASP A CA 1
ATOM 925 C C . ASP A 1 125 ? -12.159 -9.106 11.070 1.00 94.44 125 ASP A C 1
ATOM 927 O O . ASP A 1 125 ? -12.138 -10.247 10.621 1.00 94.44 125 ASP A O 1
ATOM 931 N N . ASN A 1 126 ? -12.713 -8.099 10.388 1.00 95.12 126 ASN A N 1
ATOM 932 C CA . ASN A 1 126 ? -13.405 -8.254 9.106 1.00 95.12 126 ASN A CA 1
ATOM 933 C C . ASN A 1 126 ? -12.499 -8.011 7.886 1.00 95.12 126 ASN A C 1
ATOM 935 O O . ASN A 1 126 ? -13.003 -7.848 6.772 1.00 95.12 126 ASN A O 1
ATOM 939 N N . ALA A 1 127 ? -11.177 -7.939 8.073 1.00 97.12 127 ALA A N 1
ATOM 940 C CA . ALA A 1 127 ? -10.251 -7.578 7.003 1.00 97.12 127 ALA A CA 1
ATOM 941 C C . ALA A 1 127 ? -10.298 -8.553 5.821 1.00 97.12 127 ALA A C 1
ATOM 943 O O . ALA A 1 127 ? -10.382 -8.104 4.682 1.00 97.12 127 ALA A O 1
ATOM 944 N N . ALA A 1 128 ? -10.320 -9.864 6.079 1.00 96.44 128 ALA A N 1
ATOM 945 C CA . ALA A 1 128 ? -10.378 -10.876 5.022 1.00 96.44 128 ALA A CA 1
ATOM 946 C C . ALA A 1 128 ? -11.603 -10.675 4.113 1.00 96.44 128 ALA A C 1
ATOM 948 O O . ALA A 1 128 ? -11.467 -10.559 2.899 1.00 96.44 128 ALA A O 1
ATOM 949 N N . THR A 1 129 ? -12.789 -10.518 4.707 1.00 97.50 129 THR A N 1
ATOM 950 C CA . THR A 1 129 ? -14.035 -10.252 3.972 1.00 97.50 129 THR A CA 1
ATOM 951 C C . THR A 1 129 ? -14.002 -8.911 3.238 1.00 97.50 129 THR A C 1
ATOM 953 O O . THR A 1 129 ? -14.497 -8.801 2.121 1.00 97.50 129 THR A O 1
ATOM 956 N N . ALA A 1 130 ? -13.424 -7.869 3.842 1.00 97.75 130 ALA A N 1
ATOM 957 C CA . ALA A 1 130 ? -13.341 -6.546 3.223 1.00 97.75 130 ALA A CA 1
ATOM 958 C C . ALA A 1 130 ? -12.415 -6.521 1.995 1.00 97.75 130 ALA A C 1
ATOM 960 O O . ALA A 1 130 ? -12.666 -5.771 1.046 1.00 97.75 130 ALA A O 1
ATOM 961 N N . LEU A 1 131 ? -11.354 -7.327 2.019 1.00 97.94 131 LEU A N 1
ATOM 962 C CA . LEU A 1 131 ? -10.372 -7.438 0.943 1.00 97.94 131 LEU A CA 1
ATOM 963 C C . LEU A 1 131 ? -10.765 -8.455 -0.134 1.00 97.94 131 LEU A C 1
ATOM 965 O O . LEU A 1 131 ? -10.145 -8.474 -1.196 1.00 97.94 131 LEU A O 1
ATOM 969 N N . ASP A 1 132 ? -11.812 -9.246 0.102 1.00 97.31 132 ASP A N 1
ATOM 970 C CA . ASP A 1 132 ? -12.275 -10.255 -0.842 1.00 97.31 132 ASP A CA 1
ATOM 971 C C . ASP A 1 132 ? -12.593 -9.663 -2.228 1.00 97.31 132 ASP A C 1
ATOM 973 O O . ASP A 1 132 ? -13.198 -8.588 -2.384 1.00 97.31 132 ASP A O 1
ATOM 977 N N . GLY A 1 133 ? -12.123 -10.363 -3.260 1.00 96.19 133 GLY A N 1
ATOM 978 C CA . GLY A 1 133 ? -12.265 -9.967 -4.659 1.00 96.19 133 GLY A CA 1
ATOM 979 C C . GLY A 1 133 ? -11.486 -8.713 -5.082 1.00 96.19 133 GLY A C 1
ATOM 980 O O . GLY A 1 133 ? -11.683 -8.243 -6.205 1.00 96.19 133 GLY A O 1
ATOM 981 N N . ILE A 1 134 ? -10.625 -8.143 -4.230 1.00 97.12 134 ILE A N 1
ATOM 982 C CA . ILE A 1 134 ? -9.675 -7.105 -4.649 1.00 97.12 134 ILE A CA 1
ATOM 983 C C . ILE A 1 134 ? -8.408 -7.794 -5.147 1.00 97.12 134 ILE A C 1
ATOM 985 O O . ILE A 1 134 ? -7.755 -8.517 -4.405 1.00 97.12 134 ILE A O 1
ATOM 989 N N . ALA A 1 135 ? -8.039 -7.528 -6.394 1.00 95.50 135 ALA A N 1
ATOM 990 C CA . ALA A 1 135 ? -6.766 -7.942 -6.962 1.00 95.50 135 ALA A CA 1
ATOM 991 C C . ALA A 1 135 ? -6.150 -6.752 -7.707 1.00 95.50 135 ALA A C 1
ATOM 993 O O . ALA A 1 135 ? -6.889 -6.016 -8.377 1.00 95.50 135 ALA A O 1
ATOM 994 N N . PRO A 1 136 ? -4.832 -6.527 -7.601 1.00 94.31 136 PRO A N 1
ATOM 995 C CA . PRO A 1 136 ? -4.177 -5.516 -8.407 1.00 94.31 136 PRO A CA 1
ATOM 996 C C . PRO A 1 136 ? -4.212 -5.870 -9.887 1.00 94.31 136 PRO A C 1
ATOM 998 O O . PRO A 1 136 ? -4.095 -7.024 -10.287 1.00 94.31 136 PRO A O 1
ATOM 1001 N N . GLU A 1 137 ? -4.391 -4.851 -10.716 1.00 92.19 137 GLU A N 1
ATOM 1002 C CA . GLU A 1 137 ? -4.414 -5.015 -12.162 1.00 92.19 137 GLU A CA 1
ATOM 1003 C C . GLU A 1 137 ? -2.979 -5.038 -12.698 1.00 92.19 137 GLU A C 1
ATOM 1005 O O . GLU A 1 137 ? -2.370 -3.985 -12.884 1.00 92.19 137 GLU A O 1
ATOM 1010 N N . GLU A 1 138 ? -2.438 -6.231 -12.963 1.00 87.62 138 GLU A N 1
ATOM 1011 C CA . GLU A 1 138 ? -1.056 -6.398 -13.443 1.00 87.62 138 GLU A CA 1
ATOM 1012 C C . GLU A 1 138 ? -0.762 -5.571 -14.703 1.00 87.62 138 GLU A C 1
ATOM 1014 O O . GLU A 1 138 ? 0.280 -4.924 -14.800 1.00 87.62 138 GLU A O 1
ATOM 1019 N N . ALA A 1 139 ? -1.711 -5.525 -15.646 1.00 87.38 139 ALA A N 1
ATOM 1020 C CA . ALA A 1 139 ? -1.577 -4.776 -16.897 1.00 87.38 139 ALA A CA 1
ATOM 1021 C C . ALA A 1 139 ? -1.430 -3.257 -16.688 1.00 87.38 139 ALA A C 1
ATOM 1023 O O . ALA A 1 139 ? -0.892 -2.565 -17.552 1.00 87.38 139 ALA A O 1
ATOM 1024 N N . ALA A 1 140 ? -1.889 -2.740 -15.547 1.00 88.00 140 ALA A N 1
ATOM 1025 C CA . ALA A 1 140 ? -1.757 -1.339 -15.174 1.00 88.00 140 ALA A CA 1
ATOM 1026 C C . ALA A 1 140 ? -0.502 -1.043 -14.335 1.00 88.00 140 ALA A C 1
ATOM 1028 O O . ALA A 1 140 ? -0.281 0.111 -13.962 1.00 88.00 140 ALA A O 1
ATOM 1029 N N . GLY A 1 141 ? 0.315 -2.054 -14.021 1.00 92.44 141 GLY A N 1
ATOM 1030 C CA . GLY A 1 141 ? 1.538 -1.899 -13.237 1.00 92.44 141 GLY A CA 1
ATOM 1031 C C . GLY A 1 141 ? 1.299 -1.193 -11.898 1.00 92.44 141 GLY A C 1
ATOM 1032 O O . GLY A 1 141 ? 0.328 -1.470 -11.192 1.00 92.44 141 GLY A O 1
ATOM 1033 N N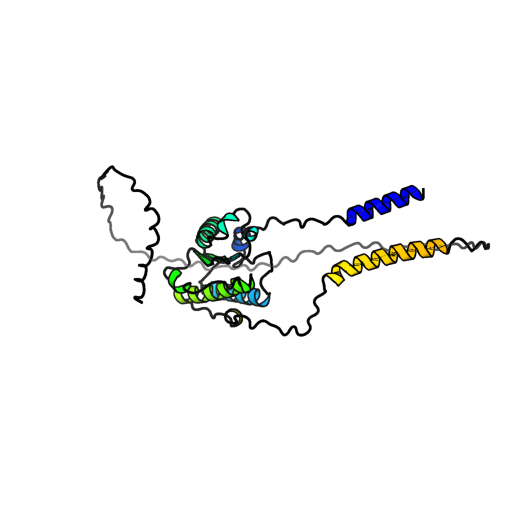 . SER A 1 142 ? 2.171 -0.244 -11.556 1.00 94.88 142 SER A N 1
ATOM 1034 C CA . SER A 1 142 ? 2.121 0.500 -10.290 1.00 94.88 142 SER A CA 1
ATOM 1035 C C . SER A 1 142 ? 0.814 1.268 -10.075 1.00 94.88 142 SER A C 1
ATOM 1037 O O . SER A 1 142 ? 0.333 1.365 -8.946 1.00 94.88 142 SER A O 1
ATOM 1039 N N . ASP A 1 143 ? 0.183 1.757 -11.143 1.00 95.69 143 ASP A N 1
ATOM 1040 C CA . ASP A 1 143 ? -1.124 2.414 -11.053 1.00 95.69 143 ASP A CA 1
ATOM 1041 C C . ASP A 1 143 ? -2.223 1.424 -10.645 1.00 95.69 143 ASP A C 1
ATOM 1043 O O . ASP A 1 143 ? -3.118 1.765 -9.867 1.00 95.69 143 ASP A O 1
ATOM 1047 N N . GLY A 1 144 ? -2.134 0.180 -11.127 1.00 95.56 144 GLY A N 1
ATOM 1048 C CA . GLY A 1 144 ? -3.001 -0.922 -10.712 1.00 95.56 144 GLY A CA 1
ATOM 1049 C C . GLY A 1 144 ? -2.875 -1.230 -9.219 1.00 95.56 144 GLY A C 1
ATOM 1050 O O . GLY A 1 144 ? -3.894 -1.418 -8.548 1.00 95.56 144 GLY A O 1
ATOM 1051 N N . LEU A 1 145 ? -1.651 -1.198 -8.675 1.00 97.31 145 LEU A N 1
ATOM 1052 C CA . LEU A 1 145 ? -1.399 -1.346 -7.234 1.00 97.31 145 LEU A CA 1
ATOM 1053 C C . LEU A 1 145 ? -2.048 -0.204 -6.438 1.00 97.31 145 LEU A C 1
ATOM 1055 O O . LEU A 1 145 ? -2.755 -0.456 -5.463 1.00 97.31 145 LEU A O 1
ATOM 1059 N N . ALA A 1 146 ? -1.870 1.048 -6.871 1.00 97.56 146 ALA A N 1
ATOM 1060 C CA . ALA A 1 146 ? -2.436 2.214 -6.190 1.00 97.56 146 ALA A CA 1
ATOM 1061 C C . ALA A 1 146 ? -3.976 2.200 -6.176 1.00 97.56 146 ALA A C 1
ATOM 1063 O O . ALA A 1 146 ? -4.601 2.504 -5.155 1.00 97.56 146 ALA A O 1
ATOM 1064 N N . ARG A 1 147 ? -4.613 1.798 -7.286 1.00 97.81 147 ARG A N 1
ATOM 1065 C CA . ARG A 1 147 ? -6.076 1.637 -7.346 1.00 97.81 147 ARG A CA 1
ATOM 1066 C C . ARG A 1 147 ? -6.570 0.527 -6.420 1.00 97.81 147 ARG A C 1
ATOM 1068 O O . ARG A 1 147 ? -7.533 0.745 -5.682 1.00 97.81 147 ARG A O 1
ATOM 1075 N N . ALA A 1 148 ? -5.894 -0.623 -6.406 1.00 98.06 148 ALA A N 1
ATOM 1076 C CA . ALA A 1 148 ? -6.210 -1.712 -5.484 1.00 98.06 148 ALA A CA 1
ATOM 1077 C C . ALA A 1 148 ? -6.068 -1.278 -4.017 1.00 98.06 148 ALA A C 1
ATOM 1079 O O . ALA A 1 148 ? -6.953 -1.565 -3.212 1.00 98.06 148 ALA A O 1
ATOM 1080 N N . ALA A 1 149 ? -5.029 -0.508 -3.686 1.00 98.56 149 ALA A N 1
ATOM 1081 C CA . ALA A 1 149 ? -4.837 0.047 -2.352 1.00 98.56 149 ALA A CA 1
ATOM 1082 C C . ALA A 1 149 ? -5.978 0.984 -1.931 1.00 98.56 149 ALA A C 1
ATOM 1084 O O . ALA A 1 149 ? -6.521 0.830 -0.841 1.00 98.56 149 ALA A O 1
ATOM 1085 N N . MET A 1 150 ? -6.405 1.913 -2.794 1.00 98.69 150 MET A N 1
ATOM 1086 C CA . MET A 1 150 ? -7.536 2.802 -2.488 1.00 98.69 150 MET A CA 1
ATOM 1087 C C . MET A 1 150 ? -8.846 2.027 -2.270 1.00 98.69 150 MET A C 1
ATOM 1089 O O . MET A 1 150 ? -9.606 2.334 -1.348 1.00 98.69 150 MET A O 1
ATOM 1093 N N . LEU A 1 151 ? -9.112 0.996 -3.081 1.00 98.50 151 LEU A N 1
ATOM 1094 C CA . LEU A 1 151 ? -10.267 0.114 -2.882 1.00 98.50 151 LEU A CA 1
ATOM 1095 C C . LEU A 1 151 ? -10.183 -0.621 -1.538 1.00 98.50 151 LEU A C 1
ATOM 1097 O O . LEU A 1 151 ? -11.161 -0.636 -0.786 1.00 98.50 151 LEU A O 1
ATOM 1101 N N . ALA A 1 152 ? -9.016 -1.186 -1.227 1.00 98.56 152 ALA A N 1
ATOM 1102 C CA . ALA A 1 152 ? -8.750 -1.910 0.008 1.00 98.56 152 ALA A CA 1
ATOM 1103 C C . ALA A 1 152 ? -8.923 -1.019 1.240 1.00 98.56 152 ALA A C 1
ATOM 1105 O O . ALA A 1 152 ? -9.703 -1.360 2.125 1.00 98.56 152 ALA A O 1
ATOM 1106 N N . VAL A 1 153 ? -8.291 0.158 1.274 1.00 98.62 153 VAL A N 1
ATOM 1107 C CA . VAL A 1 153 ? -8.415 1.119 2.383 1.00 98.62 153 VAL A CA 1
ATOM 1108 C C . VAL A 1 153 ? -9.872 1.527 2.589 1.00 98.62 153 VAL A C 1
ATOM 1110 O O . VAL A 1 153 ? -10.352 1.521 3.719 1.00 98.62 153 VAL A O 1
ATOM 1113 N N . GLY A 1 154 ? -10.611 1.829 1.517 1.00 98.25 154 GLY A N 1
ATOM 1114 C CA . GLY A 1 154 ? -12.016 2.225 1.626 1.00 98.25 154 GLY A CA 1
ATOM 1115 C C . GLY A 1 154 ? -12.905 1.128 2.208 1.00 98.25 154 GLY A C 1
ATOM 1116 O O . GLY A 1 154 ? -13.726 1.402 3.088 1.00 98.25 154 GLY A O 1
ATOM 1117 N N . ARG A 1 155 ? -12.724 -0.119 1.755 1.00 98.38 155 ARG A N 1
ATOM 1118 C CA . ARG A 1 155 ? -13.486 -1.268 2.263 1.00 98.38 155 ARG A CA 1
ATOM 1119 C C . ARG A 1 155 ? -13.090 -1.643 3.687 1.00 98.38 155 ARG A C 1
ATOM 1121 O O . ARG A 1 155 ? -13.975 -1.877 4.504 1.00 98.38 155 ARG A O 1
ATOM 1128 N N . LEU A 1 156 ? -11.798 -1.638 4.006 1.00 98.56 156 LEU A N 1
ATOM 1129 C CA . LEU A 1 156 ? -11.294 -1.876 5.359 1.00 98.56 156 LEU A CA 1
ATOM 1130 C C . LEU A 1 156 ? -11.833 -0.837 6.342 1.00 98.56 156 LEU A C 1
ATOM 1132 O O . LEU A 1 156 ? -12.342 -1.198 7.401 1.00 98.56 156 LEU A O 1
ATOM 1136 N N . ALA A 1 157 ? -11.776 0.443 5.979 1.00 98.19 157 ALA A N 1
ATOM 1137 C CA . ALA A 1 157 ? -12.269 1.517 6.826 1.00 98.19 157 ALA A CA 1
ATOM 1138 C C . ALA A 1 157 ? -13.784 1.391 7.057 1.00 98.19 157 ALA A C 1
ATOM 1140 O O . ALA A 1 157 ? -14.242 1.478 8.195 1.00 98.19 157 ALA A O 1
ATOM 1141 N N . ALA A 1 158 ? -14.562 1.082 6.011 1.00 98.12 158 ALA A N 1
ATOM 1142 C CA . ALA A 1 158 ? -15.993 0.800 6.140 1.00 98.12 158 ALA A CA 1
ATOM 1143 C C . ALA A 1 158 ? -16.279 -0.417 7.041 1.00 98.12 158 ALA A C 1
ATOM 1145 O O . ALA A 1 158 ? -17.144 -0.337 7.912 1.00 98.12 158 ALA A O 1
ATOM 1146 N N . ALA A 1 159 ? -15.523 -1.508 6.891 1.00 97.88 159 ALA A N 1
ATOM 1147 C CA . ALA A 1 159 ? -15.647 -2.712 7.717 1.00 97.88 159 ALA A CA 1
ATOM 1148 C C . ALA A 1 159 ? -15.259 -2.487 9.192 1.00 97.88 159 ALA A C 1
ATOM 1150 O O . ALA A 1 159 ? -15.706 -3.228 10.065 1.00 97.88 159 ALA A O 1
ATOM 1151 N N . ASN A 1 160 ? -14.469 -1.446 9.474 1.00 97.00 160 ASN A N 1
ATOM 1152 C CA . ASN A 1 160 ? -14.115 -0.982 10.819 1.00 97.00 160 ASN A CA 1
ATOM 1153 C C . ASN A 1 160 ? -15.013 0.190 11.291 1.00 97.00 160 ASN A C 1
ATOM 1155 O O . ASN A 1 160 ? -14.629 0.953 12.176 1.00 97.00 160 ASN A O 1
ATOM 1159 N N . GLY A 1 161 ? -16.194 0.381 10.688 1.00 96.94 161 GLY A N 1
ATOM 1160 C CA . GLY A 1 161 ? -17.179 1.388 11.112 1.00 96.94 161 GLY A CA 1
ATOM 1161 C C . GLY A 1 161 ? -16.830 2.837 10.754 1.00 96.94 161 GLY A C 1
ATOM 1162 O O . GLY A 1 161 ? -17.517 3.762 11.182 1.00 96.94 161 GLY A O 1
ATOM 1163 N N . THR A 1 162 ? -15.789 3.054 9.949 1.00 96.12 162 THR A N 1
ATOM 1164 C CA . THR A 1 162 ? -15.267 4.376 9.585 1.00 96.12 162 THR A CA 1
ATOM 1165 C C . THR A 1 162 ? -15.263 4.548 8.064 1.00 96.12 162 THR A C 1
ATOM 1167 O O . THR A 1 162 ? -14.206 4.530 7.442 1.00 96.12 162 THR A O 1
ATOM 1170 N N . PRO A 1 163 ? -16.420 4.702 7.397 1.00 96.88 163 PRO A N 1
ATOM 1171 C CA . PRO A 1 163 ? -16.453 4.764 5.940 1.00 96.88 163 PRO A CA 1
ATOM 1172 C C . PRO A 1 163 ? -15.662 5.968 5.399 1.00 96.88 163 PRO A C 1
ATOM 1174 O O . PRO A 1 163 ? -15.848 7.119 5.823 1.00 96.88 163 PRO A O 1
ATOM 1177 N N . ILE A 1 164 ? -14.789 5.695 4.428 1.00 96.88 164 ILE A N 1
ATOM 1178 C CA . ILE A 1 164 ? -13.998 6.690 3.695 1.00 96.88 164 ILE A CA 1
ATOM 1179 C C . ILE A 1 164 ? -14.415 6.624 2.223 1.00 96.88 164 ILE A C 1
ATOM 1181 O O . ILE A 1 164 ? -14.428 5.531 1.651 1.00 96.88 164 ILE A O 1
ATOM 1185 N N . PRO A 1 165 ? -14.770 7.758 1.593 1.00 96.19 165 PRO A N 1
ATOM 1186 C CA . PRO A 1 165 ? -15.082 7.780 0.173 1.00 96.19 165 PRO A CA 1
ATOM 1187 C C . PRO A 1 165 ? -13.905 7.266 -0.656 1.00 96.19 165 PRO A C 1
ATOM 1189 O O . PRO A 1 165 ? -12.785 7.749 -0.521 1.00 96.19 165 PRO A O 1
ATOM 1192 N N . ILE A 1 166 ? -14.175 6.302 -1.533 1.00 96.94 166 ILE A N 1
ATOM 1193 C CA . ILE A 1 166 ? -13.197 5.819 -2.508 1.00 96.94 166 ILE A CA 1
ATOM 1194 C C . ILE A 1 166 ? -13.180 6.809 -3.684 1.00 96.94 166 ILE A C 1
ATOM 1196 O O . ILE A 1 166 ? -14.242 7.009 -4.290 1.00 96.94 166 ILE A O 1
ATOM 1200 N N . PRO A 1 167 ? -12.025 7.410 -4.026 1.00 95.38 167 PRO A N 1
ATOM 1201 C CA . PRO A 1 167 ? -11.904 8.322 -5.162 1.00 95.38 167 PRO A CA 1
ATOM 1202 C C . PRO A 1 167 ? -12.359 7.684 -6.482 1.00 95.38 167 PRO A C 1
ATOM 1204 O O . PRO A 1 167 ? -12.143 6.494 -6.711 1.00 95.38 167 PRO A O 1
ATOM 1207 N N . ALA A 1 168 ? -12.955 8.473 -7.384 1.00 93.94 168 ALA A N 1
ATOM 1208 C CA . ALA A 1 168 ? -13.404 7.980 -8.693 1.00 93.94 168 ALA A CA 1
ATOM 1209 C C . ALA A 1 168 ? -12.250 7.379 -9.517 1.00 93.94 168 ALA A C 1
ATOM 1211 O O . ALA A 1 168 ? -12.412 6.309 -10.098 1.00 93.94 168 ALA A O 1
ATOM 1212 N N . VAL A 1 169 ? -11.059 7.984 -9.430 1.00 92.69 169 VAL A N 1
ATOM 1213 C CA . VAL A 1 169 ? -9.829 7.520 -10.098 1.00 92.69 169 VAL A CA 1
ATOM 1214 C C . VAL A 1 169 ? -9.419 6.093 -9.705 1.00 92.69 169 VAL A C 1
ATOM 1216 O O . VAL A 1 169 ? -8.685 5.438 -10.435 1.00 92.69 169 VAL A O 1
ATOM 1219 N N . ALA A 1 170 ? -9.898 5.585 -8.562 1.00 90.12 170 ALA A N 1
ATOM 1220 C CA . ALA A 1 170 ? -9.665 4.207 -8.130 1.00 90.12 170 ALA A CA 1
ATOM 1221 C C . ALA A 1 170 ? -10.590 3.190 -8.819 1.00 90.12 170 ALA A C 1
ATOM 1223 O O . ALA A 1 170 ? -10.307 1.995 -8.822 1.00 90.12 170 ALA A O 1
ATOM 1224 N N . ARG A 1 171 ? -11.720 3.651 -9.368 1.00 87.19 171 ARG A N 1
ATOM 1225 C CA . ARG A 1 171 ? -12.746 2.820 -10.019 1.00 87.19 171 ARG A CA 1
ATOM 1226 C C . ARG A 1 171 ? -12.606 2.801 -11.535 1.00 87.19 171 ARG A C 1
ATOM 1228 O O . ARG A 1 171 ? -13.100 1.874 -12.177 1.00 87.19 171 ARG A O 1
ATOM 1235 N N . ASP A 1 172 ? -11.925 3.794 -12.089 1.00 81.00 172 ASP A N 1
ATOM 1236 C CA . ASP A 1 172 ? -11.624 3.853 -13.507 1.00 81.00 172 ASP A CA 1
ATOM 1237 C C . ASP A 1 172 ? -10.565 2.800 -13.842 1.00 81.00 172 ASP A C 1
ATOM 1239 O O . ASP A 1 172 ? -9.374 2.974 -13.596 1.00 81.00 172 ASP A O 1
ATOM 1243 N N . LYS A 1 173 ? -10.999 1.686 -14.442 1.00 64.81 173 LYS A N 1
ATOM 1244 C CA . LYS A 1 173 ? -10.118 0.604 -14.925 1.00 64.81 173 LYS A CA 1
ATOM 1245 C C . LYS A 1 173 ? -9.270 0.995 -16.143 1.00 64.81 173 LYS A C 1
ATOM 1247 O O . LYS A 1 173 ? -8.784 0.127 -16.845 1.00 64.81 173 LYS A O 1
ATOM 1252 N N . GLY A 1 174 ? -9.152 2.289 -16.444 1.00 56.22 174 GLY A N 1
ATOM 1253 C CA . GLY A 1 174 ? -8.498 2.779 -17.650 1.00 56.22 174 GLY A CA 1
ATOM 1254 C C . GLY A 1 174 ? -9.145 2.226 -18.923 1.00 56.22 174 GLY A C 1
ATOM 1255 O O . GLY A 1 174 ? -8.778 1.175 -19.440 1.00 56.22 174 GLY A O 1
ATOM 1256 N N . ARG A 1 175 ? -10.048 2.993 -19.540 1.00 44.50 175 ARG A N 1
ATOM 1257 C CA . ARG A 1 175 ? -10.148 2.909 -21.001 1.00 44.50 175 ARG A CA 1
ATOM 1258 C C . ARG A 1 175 ? -8.767 3.313 -21.506 1.00 44.50 175 ARG A C 1
ATOM 1260 O O . ARG A 1 175 ? -8.362 4.433 -21.213 1.00 44.50 175 ARG A O 1
ATOM 1267 N N . ALA A 1 176 ? -8.044 2.400 -22.160 1.00 42.31 176 ALA A N 1
ATOM 1268 C CA . ALA A 1 176 ? -6.728 2.676 -22.728 1.00 42.31 176 ALA A CA 1
ATOM 1269 C C . ALA A 1 176 ? -6.753 4.069 -23.371 1.00 42.31 176 ALA A C 1
ATOM 1271 O O . ALA A 1 176 ? -7.507 4.304 -24.318 1.00 42.31 176 ALA A O 1
ATOM 1272 N N . THR A 1 177 ? -6.015 5.012 -22.791 1.00 43.12 177 THR A N 1
ATOM 1273 C CA . THR A 1 177 ? -5.924 6.392 -23.257 1.00 43.12 177 THR A CA 1
ATOM 1274 C C . THR A 1 177 ? -5.115 6.390 -24.549 1.00 43.12 177 THR A C 1
ATOM 1276 O O . THR A 1 177 ? -3.916 6.644 -24.589 1.00 43.12 177 THR A O 1
ATOM 1279 N N . GLY A 1 178 ? -5.804 6.033 -25.633 1.00 39.69 178 GLY A N 1
ATOM 1280 C CA . GLY A 1 178 ? -5.372 6.226 -27.011 1.00 39.69 178 GLY A CA 1
ATOM 1281 C C . GLY A 1 178 ? -5.467 7.682 -27.470 1.00 39.69 178 GLY A C 1
ATOM 1282 O O . GLY A 1 178 ? -5.077 7.961 -28.595 1.00 39.69 178 GLY A O 1
ATOM 1283 N N . ASP A 1 179 ? -5.919 8.603 -26.614 1.00 42.53 179 ASP A N 1
ATOM 1284 C CA . ASP A 1 179 ? -5.828 10.045 -26.843 1.00 42.53 179 ASP A CA 1
ATOM 1285 C C . ASP A 1 179 ? -4.681 10.623 -26.014 1.00 42.53 179 ASP A C 1
ATOM 1287 O O . ASP A 1 179 ? -4.834 11.064 -24.874 1.00 42.53 179 ASP A O 1
ATOM 1291 N N . ARG A 1 180 ? -3.486 10.600 -26.611 1.00 46.38 180 ARG A N 1
ATOM 1292 C CA . ARG A 1 180 ? -2.417 11.531 -26.252 1.00 46.38 180 ARG A CA 1
ATOM 1293 C C . ARG A 1 180 ? -2.695 12.851 -26.958 1.00 46.38 180 ARG A C 1
ATOM 1295 O O . ARG A 1 180 ? -2.118 13.124 -28.011 1.00 46.38 180 ARG A O 1
ATOM 1302 N N . ASP A 1 181 ? -3.529 13.687 -26.360 1.00 41.47 181 ASP A N 1
ATOM 1303 C CA . ASP A 1 181 ? -3.482 15.107 -26.674 1.00 41.47 181 ASP A CA 1
ATOM 1304 C C . ASP A 1 181 ? -2.193 15.702 -26.088 1.00 41.47 181 ASP A C 1
ATOM 1306 O O . ASP A 1 181 ? -2.018 15.852 -24.882 1.00 41.47 181 ASP A O 1
ATOM 1310 N N . LYS A 1 182 ? -1.245 15.957 -26.995 1.00 45.72 182 LYS A N 1
ATOM 1311 C CA . LYS A 1 182 ? -0.258 17.049 -26.986 1.00 45.72 182 LYS A CA 1
ATOM 1312 C C . LYS A 1 182 ? 0.147 17.595 -25.603 1.00 45.72 182 LYS A C 1
ATOM 1314 O O . LYS A 1 182 ? -0.177 18.723 -25.251 1.00 45.72 182 LYS A O 1
ATOM 1319 N N . GLY A 1 183 ? 0.981 16.851 -24.884 1.00 39.22 183 GLY A N 1
ATOM 1320 C CA . GLY A 1 183 ? 1.791 17.372 -23.780 1.00 39.22 183 GLY A CA 1
ATOM 1321 C C . GLY A 1 183 ? 3.242 16.965 -23.998 1.00 39.22 183 GLY A C 1
ATOM 1322 O O . GLY A 1 183 ? 3.531 15.777 -24.091 1.00 39.22 183 GLY A O 1
ATOM 1323 N N . GLY A 1 184 ? 4.133 17.942 -24.176 1.00 44.94 184 GLY A N 1
ATOM 1324 C CA . GLY A 1 184 ? 5.505 17.776 -24.661 1.00 44.94 184 GLY A CA 1
ATOM 1325 C C . GLY A 1 184 ? 6.354 16.781 -23.870 1.00 44.94 184 GLY A C 1
ATOM 1326 O O . GLY A 1 184 ? 7.018 17.149 -22.908 1.00 44.94 184 GLY A O 1
ATOM 1327 N N . GLY A 1 185 ? 6.383 15.530 -24.325 1.00 36.84 185 GLY A N 1
ATOM 1328 C CA . GLY A 1 185 ? 7.382 14.550 -23.923 1.00 36.84 185 GLY A CA 1
ATOM 1329 C C . GLY A 1 185 ? 8.665 14.787 -24.708 1.00 36.84 185 GLY A C 1
ATOM 1330 O O . GLY A 1 185 ? 8.746 14.463 -25.895 1.00 36.84 185 GLY A O 1
ATOM 1331 N N . THR A 1 186 ? 9.670 15.362 -24.052 1.00 45.41 186 THR A N 1
ATOM 1332 C CA . THR A 1 186 ? 11.061 15.364 -24.508 1.00 45.41 186 THR A CA 1
ATOM 1333 C C . THR A 1 186 ? 11.462 13.927 -24.813 1.00 45.41 186 THR A C 1
ATOM 1335 O O . THR A 1 186 ? 11.674 13.107 -23.925 1.00 45.41 186 THR A O 1
ATOM 1338 N N . SER A 1 187 ? 11.507 13.596 -26.101 1.00 37.41 187 SER A N 1
ATOM 1339 C CA . SER A 1 187 ? 11.926 12.274 -26.551 1.00 37.41 187 SER A CA 1
ATOM 1340 C C . SER A 1 187 ? 13.331 11.986 -26.006 1.00 37.41 187 SER A C 1
ATOM 1342 O O . SER A 1 187 ? 14.159 12.900 -25.993 1.00 37.41 187 SER A O 1
ATOM 1344 N N . PRO A 1 188 ? 13.666 10.745 -25.614 1.00 49.00 188 PRO A N 1
ATOM 1345 C CA . PRO A 1 188 ? 15.035 10.396 -25.223 1.00 49.00 188 PRO A CA 1
ATOM 1346 C C . PRO A 1 188 ? 16.056 10.702 -26.338 1.00 49.00 188 PRO A C 1
ATOM 1348 O O . PRO A 1 188 ? 17.218 10.971 -26.055 1.00 49.00 188 PRO A O 1
ATOM 1351 N N . LEU A 1 189 ? 15.616 10.800 -27.600 1.00 44.53 189 LEU A N 1
ATOM 1352 C CA . LEU A 1 189 ? 16.423 11.324 -28.708 1.00 44.53 189 LEU A CA 1
ATOM 1353 C C . LEU A 1 189 ? 16.808 12.809 -28.576 1.00 44.53 189 LEU A C 1
ATOM 1355 O O . LEU A 1 189 ? 17.831 13.202 -29.117 1.00 44.53 189 LEU A O 1
ATOM 1359 N N . ILE A 1 190 ? 16.045 13.640 -27.864 1.00 48.88 190 ILE A N 1
ATOM 1360 C CA . ILE A 1 190 ? 16.386 15.052 -27.613 1.00 48.88 190 ILE A CA 1
ATOM 1361 C C . ILE A 1 190 ? 17.372 15.150 -26.444 1.00 48.88 190 ILE A C 1
ATOM 1363 O O . ILE A 1 190 ? 18.359 15.874 -26.540 1.00 48.88 190 ILE A O 1
ATOM 1367 N N . VAL A 1 191 ? 17.162 14.371 -25.377 1.00 49.31 191 VAL A N 1
ATOM 1368 C CA . VAL A 1 191 ? 18.047 14.379 -24.197 1.00 49.31 191 VAL A CA 1
ATOM 1369 C C . VAL A 1 191 ? 19.428 13.791 -24.522 1.00 49.31 191 VAL A C 1
ATOM 1371 O O . VAL A 1 191 ? 20.434 14.327 -24.066 1.00 49.31 191 VAL A O 1
ATOM 1374 N N . PHE A 1 192 ? 19.502 12.759 -25.371 1.00 49.59 192 PHE A N 1
ATOM 1375 C CA . PHE A 1 192 ? 20.778 12.158 -25.788 1.00 49.59 192 PHE A CA 1
ATOM 1376 C C . PHE A 1 192 ? 21.299 12.637 -27.155 1.00 49.59 192 PHE A C 1
ATOM 1378 O O . PHE A 1 192 ? 22.501 12.568 -27.399 1.00 49.59 192 PHE A O 1
ATOM 1385 N N . GLY A 1 193 ? 20.451 13.152 -28.050 1.00 49.81 193 GLY A N 1
ATOM 1386 C CA . GLY A 1 193 ? 20.874 13.593 -29.388 1.00 49.81 193 GLY A CA 1
ATOM 1387 C C . GLY A 1 193 ? 21.453 15.006 -29.427 1.00 49.81 193 GLY A C 1
ATOM 1388 O O . GLY A 1 193 ? 22.385 15.259 -30.191 1.00 49.81 193 GLY A O 1
ATOM 1389 N N . VAL A 1 194 ? 20.963 15.919 -28.580 1.00 53.41 194 VAL A N 1
ATOM 1390 C CA . VAL A 1 194 ? 21.469 17.302 -28.523 1.00 53.41 194 VAL A CA 1
ATOM 1391 C C . VAL A 1 194 ? 22.931 17.368 -28.052 1.00 53.41 194 VAL A C 1
ATOM 1393 O O . VAL A 1 194 ? 23.709 18.054 -28.716 1.00 53.41 194 VAL A O 1
ATOM 1396 N N . PRO A 1 195 ? 23.374 16.629 -27.012 1.00 54.66 195 PRO A N 1
ATOM 1397 C CA . PRO A 1 195 ? 24.783 16.616 -26.613 1.00 54.66 195 PRO A CA 1
ATOM 1398 C C . PRO A 1 195 ? 25.707 16.049 -27.700 1.00 54.66 195 PRO A C 1
ATOM 1400 O O . PRO A 1 195 ? 26.774 16.605 -27.953 1.00 54.66 195 PRO A O 1
ATOM 1403 N N . VAL A 1 196 ? 25.290 14.981 -28.393 1.00 60.78 196 VAL A N 1
ATOM 1404 C CA . VAL A 1 196 ? 26.098 14.337 -29.446 1.00 60.78 196 VAL A CA 1
ATOM 1405 C C . VAL A 1 196 ? 26.238 15.241 -30.675 1.00 60.78 196 VAL A C 1
ATOM 1407 O O . VAL A 1 196 ? 27.334 15.363 -31.224 1.00 60.78 196 VAL A O 1
ATOM 1410 N N . LEU A 1 197 ? 25.166 15.933 -31.077 1.00 59.41 197 LEU A N 1
ATOM 1411 C CA . LEU A 1 197 ? 25.212 16.897 -32.180 1.00 59.41 197 LEU A CA 1
ATOM 1412 C C . LEU A 1 197 ? 26.088 18.114 -31.835 1.00 59.41 197 LEU A C 1
ATOM 1414 O O . LEU A 1 197 ? 26.857 18.570 -32.680 1.00 59.41 197 LEU A O 1
ATOM 1418 N N . LEU A 1 198 ? 26.026 18.612 -30.595 1.00 60.69 198 LEU A N 1
ATOM 1419 C CA . LEU A 1 198 ? 26.866 19.724 -30.133 1.00 60.69 198 LEU A CA 1
ATOM 1420 C C . LEU A 1 198 ? 28.354 19.356 -30.139 1.00 60.69 198 LEU A C 1
ATOM 1422 O O . LEU A 1 198 ? 29.171 20.123 -30.646 1.00 60.69 198 LEU A O 1
ATOM 1426 N N . VAL A 1 199 ? 28.710 18.162 -29.656 1.00 64.69 199 VAL A N 1
ATOM 1427 C CA . VAL A 1 199 ? 30.096 17.665 -29.701 1.00 64.69 199 VAL A CA 1
ATOM 1428 C C . VAL A 1 199 ? 30.572 17.486 -31.148 1.00 64.69 199 VAL A C 1
ATOM 1430 O O . VAL A 1 199 ? 31.692 17.885 -31.474 1.00 64.69 199 VAL A O 1
ATOM 1433 N N . ALA A 1 200 ? 29.725 16.964 -32.042 1.00 63.19 200 ALA A N 1
ATOM 1434 C CA . ALA A 1 200 ? 30.057 16.815 -33.459 1.00 63.19 200 ALA A CA 1
ATOM 1435 C C . ALA A 1 200 ? 30.262 18.168 -34.170 1.00 63.19 200 ALA A C 1
ATOM 1437 O O . ALA A 1 200 ? 31.184 18.301 -34.977 1.00 63.19 200 ALA A O 1
ATOM 1438 N N . LEU A 1 201 ? 29.462 19.189 -33.846 1.00 65.31 201 LEU A N 1
ATOM 1439 C CA . LEU A 1 201 ? 29.606 20.539 -34.404 1.00 65.31 201 LEU A CA 1
ATOM 1440 C C . LEU A 1 201 ? 30.851 21.263 -33.878 1.00 65.31 201 LEU A C 1
ATOM 1442 O O . LEU A 1 201 ? 31.545 21.911 -34.660 1.00 65.31 201 LEU A O 1
ATOM 1446 N N . ILE A 1 202 ? 31.185 21.116 -32.593 1.00 64.31 202 ILE A N 1
ATOM 1447 C CA . ILE A 1 202 ? 32.409 21.694 -32.015 1.00 64.31 202 ILE A CA 1
ATOM 1448 C C . ILE A 1 202 ? 33.655 21.028 -32.625 1.00 64.31 202 ILE A C 1
ATOM 1450 O O . ILE A 1 202 ? 34.594 21.719 -33.030 1.00 64.31 202 ILE A O 1
ATOM 1454 N N . ALA A 1 203 ? 33.651 19.699 -32.774 1.00 60.62 203 ALA A N 1
ATOM 1455 C CA . ALA A 1 203 ? 34.743 18.967 -33.418 1.00 60.62 203 ALA A CA 1
ATOM 1456 C C . ALA A 1 203 ? 34.871 19.298 -34.920 1.00 60.62 203 ALA A C 1
ATOM 1458 O O . ALA A 1 203 ? 35.983 19.467 -35.426 1.00 60.62 203 ALA A O 1
ATOM 1459 N N . GLY A 1 204 ? 33.746 19.446 -35.629 1.00 58.28 204 GLY A N 1
ATOM 1460 C CA . GLY A 1 204 ? 33.712 19.842 -37.040 1.00 58.28 204 GLY A CA 1
ATOM 1461 C C . GLY A 1 204 ? 34.166 21.287 -37.278 1.00 58.28 204 GLY A C 1
ATOM 1462 O O . GLY A 1 204 ? 34.930 21.547 -38.208 1.00 58.28 204 GLY A O 1
ATOM 1463 N N . GLY A 1 205 ? 33.771 22.222 -36.408 1.00 58.06 205 GLY A N 1
ATOM 1464 C CA . GLY A 1 205 ? 34.165 23.632 -36.481 1.00 58.06 205 GLY A CA 1
ATOM 1465 C C . GLY A 1 205 ? 35.667 23.848 -36.272 1.00 58.06 205 GLY A C 1
ATOM 1466 O O . GLY A 1 205 ? 36.296 24.586 -37.032 1.00 58.06 205 GLY A O 1
ATOM 1467 N N . ALA A 1 206 ? 36.275 23.136 -35.318 1.00 57.56 206 ALA A N 1
ATOM 1468 C CA . ALA A 1 206 ? 37.718 23.195 -35.077 1.00 57.56 206 ALA A CA 1
ATOM 1469 C C . ALA A 1 206 ? 38.548 22.654 -36.262 1.00 57.56 206 ALA A C 1
ATOM 1471 O O . ALA A 1 206 ? 39.619 23.183 -36.566 1.00 57.56 206 ALA A O 1
ATOM 1472 N N . ALA A 1 207 ? 38.044 21.642 -36.978 1.00 54.31 207 ALA A N 1
ATOM 1473 C CA . ALA A 1 207 ? 38.710 21.083 -38.157 1.00 54.31 207 ALA A CA 1
ATOM 1474 C C . ALA A 1 207 ? 38.664 22.018 -39.383 1.00 54.31 207 ALA A C 1
ATOM 1476 O O . ALA A 1 207 ? 39.586 22.000 -40.201 1.00 54.31 207 ALA A O 1
ATOM 1477 N N . ILE A 1 208 ? 37.621 22.847 -39.506 1.00 57.06 208 ILE A N 1
ATOM 1478 C CA . ILE A 1 208 ? 37.461 23.810 -40.608 1.00 57.06 208 ILE A CA 1
ATOM 1479 C C . ILE A 1 208 ? 38.232 25.108 -40.322 1.00 57.06 208 ILE A C 1
ATOM 1481 O O . ILE A 1 208 ? 38.913 25.617 -41.212 1.00 57.06 208 ILE A O 1
ATOM 1485 N N . ALA A 1 209 ? 38.213 25.607 -39.081 1.00 56.59 209 ALA A N 1
ATOM 1486 C CA . ALA A 1 209 ? 38.991 26.785 -38.684 1.00 56.59 209 ALA A CA 1
ATOM 1487 C C . ALA A 1 209 ? 40.510 26.543 -38.781 1.00 56.59 209 ALA A C 1
ATOM 1489 O O . ALA A 1 209 ? 41.251 27.416 -39.227 1.00 56.59 209 ALA A O 1
ATOM 1490 N N . GLY A 1 210 ? 40.971 25.325 -38.476 1.00 50.78 210 GLY A N 1
ATOM 1491 C CA . GLY A 1 210 ? 42.379 24.942 -38.618 1.00 50.78 210 GLY A CA 1
ATOM 1492 C C . GLY A 1 210 ? 42.898 24.895 -40.062 1.00 50.78 210 GLY A C 1
ATOM 1493 O O . GLY A 1 210 ? 44.108 24.890 -40.255 1.00 50.78 210 GLY A O 1
ATOM 1494 N N . ARG A 1 211 ? 42.016 24.881 -41.073 1.00 56.06 211 ARG A N 1
ATOM 1495 C CA . ARG A 1 211 ? 42.400 24.959 -42.497 1.00 56.06 211 ARG A CA 1
ATOM 1496 C C . ARG A 1 211 ? 42.420 26.384 -43.050 1.00 56.06 211 ARG A C 1
ATOM 1498 O O . ARG A 1 211 ? 42.871 26.580 -44.172 1.00 56.06 211 ARG A O 1
ATOM 1505 N N . ARG A 1 212 ? 41.916 27.366 -42.296 1.00 50.53 212 ARG A N 1
ATOM 1506 C CA . ARG A 1 212 ? 41.817 28.767 -42.735 1.00 50.53 212 ARG A CA 1
ATOM 1507 C C . ARG A 1 212 ? 42.932 29.668 -42.206 1.00 50.53 212 ARG A C 1
ATOM 1509 O O . ARG A 1 212 ? 43.006 30.810 -42.623 1.00 50.53 212 ARG A O 1
ATOM 1516 N N . ALA A 1 213 ? 43.795 29.153 -41.333 1.00 49.91 213 ALA A N 1
ATOM 1517 C CA . ALA A 1 213 ? 44.865 29.912 -40.686 1.00 49.91 213 ALA A CA 1
ATOM 1518 C C . ALA A 1 213 ? 46.249 29.744 -41.351 1.00 49.91 213 ALA A C 1
ATOM 1520 O O . ALA A 1 213 ? 47.260 29.981 -40.699 1.00 49.91 213 ALA A O 1
ATOM 1521 N N . GLU A 1 214 ? 46.315 29.305 -42.615 1.00 51.34 214 GLU A N 1
ATOM 1522 C CA . GLU A 1 214 ? 47.583 29.199 -43.368 1.00 51.34 214 GLU A CA 1
ATOM 1523 C C . GLU A 1 214 ? 47.743 30.253 -44.475 1.00 51.34 214 GLU A C 1
ATOM 1525 O O . GLU A 1 214 ? 48.749 30.235 -45.168 1.00 51.34 214 GLU A O 1
ATOM 1530 N N . ASN A 1 215 ? 46.813 31.203 -44.612 1.00 52.06 215 ASN A N 1
ATOM 1531 C CA . ASN A 1 215 ? 46.963 32.330 -45.534 1.00 52.06 215 ASN A CA 1
ATOM 1532 C C . ASN A 1 215 ? 46.553 33.624 -44.829 1.00 52.06 215 ASN A C 1
ATOM 1534 O O . ASN A 1 215 ? 45.369 33.937 -44.840 1.00 52.06 215 ASN A O 1
ATOM 1538 N N . GLU A 1 216 ? 47.506 34.329 -44.219 1.00 47.59 216 GLU A N 1
ATOM 1539 C CA . GLU A 1 216 ? 47.513 35.796 -44.076 1.00 47.59 216 GLU A CA 1
ATOM 1540 C C . GLU A 1 216 ? 48.799 36.216 -43.349 1.00 47.59 216 GLU A C 1
ATOM 1542 O O . GLU A 1 216 ? 48.837 36.434 -42.140 1.00 47.59 216 GLU A O 1
ATOM 1547 N N . ASP A 1 217 ? 49.879 36.291 -44.129 1.00 51.78 217 ASP A N 1
ATOM 1548 C CA . ASP A 1 217 ? 51.033 37.129 -43.823 1.00 51.78 217 ASP A CA 1
ATOM 1549 C C . ASP A 1 217 ? 50.650 38.576 -44.177 1.00 51.78 217 ASP A C 1
ATOM 1551 O O . ASP A 1 217 ? 50.238 38.851 -45.307 1.00 51.78 217 ASP A O 1
ATOM 1555 N N . GLY A 1 218 ? 50.759 39.503 -43.228 1.00 41.38 218 GLY A N 1
ATOM 1556 C CA . GLY A 1 218 ? 50.416 40.905 -43.459 1.00 41.38 218 GLY A CA 1
ATOM 1557 C C . GLY A 1 218 ? 50.701 41.785 -42.251 1.00 41.38 218 GLY A C 1
ATOM 1558 O O . GLY A 1 218 ? 49.883 41.918 -41.351 1.00 41.38 218 GLY A O 1
ATOM 1559 N N . GLU A 1 219 ? 51.895 42.358 -42.248 1.00 49.03 219 GLU A N 1
ATOM 1560 C CA . GLU A 1 219 ? 52.437 43.336 -41.309 1.00 49.03 219 GLU A CA 1
ATOM 1561 C C . GLU A 1 219 ? 51.514 44.562 -41.144 1.00 49.03 219 GLU A C 1
ATOM 1563 O O . GLU A 1 219 ? 50.988 45.065 -42.133 1.00 49.03 219 GLU A O 1
ATOM 1568 N N . THR A 1 220 ? 51.351 45.099 -39.928 1.00 43.41 220 THR A N 1
ATOM 1569 C CA . THR A 1 220 ? 51.784 46.471 -39.566 1.00 43.41 220 THR A CA 1
ATOM 1570 C C . THR A 1 220 ? 51.334 46.916 -38.167 1.00 43.41 220 THR A C 1
ATOM 1572 O O . THR A 1 220 ? 50.215 46.697 -37.723 1.00 43.41 220 THR A O 1
ATOM 1575 N N . GLU A 1 221 ? 52.279 47.632 -37.563 1.00 39.84 221 GLU A N 1
ATOM 1576 C CA . GLU A 1 221 ? 52.146 48.844 -36.755 1.00 39.84 221 GLU A CA 1
ATOM 1577 C C . GLU A 1 221 ? 51.883 48.833 -35.245 1.00 39.84 221 GLU A C 1
ATOM 1579 O O . GLU A 1 221 ? 50.997 48.213 -34.668 1.00 39.84 221 GLU A O 1
ATOM 1584 N N . VAL A 1 222 ? 52.763 49.638 -34.653 1.00 51.31 222 VAL A N 1
ATOM 1585 C CA . VAL A 1 222 ? 52.979 50.037 -33.277 1.00 51.31 222 VAL A CA 1
ATOM 1586 C C . VAL A 1 222 ? 51.900 51.037 -32.864 1.00 51.31 222 VAL A C 1
ATOM 1588 O O . VAL A 1 222 ? 51.622 51.986 -33.589 1.00 51.31 222 VAL A O 1
ATOM 1591 N N . GLY A 1 223 ? 51.358 50.869 -31.660 1.00 39.88 223 GLY A N 1
ATOM 1592 C CA . GLY A 1 223 ? 50.448 51.825 -31.038 1.00 39.88 223 GLY A CA 1
ATOM 1593 C C . GLY A 1 223 ? 50.493 51.709 -29.521 1.00 39.88 223 GLY A C 1
ATOM 1594 O O . GLY A 1 223 ? 49.723 50.976 -28.913 1.00 39.88 223 GLY A O 1
ATOM 1595 N N . GLU A 1 224 ? 51.450 52.413 -28.932 1.00 50.16 224 GLU A N 1
ATOM 1596 C CA . GLU A 1 224 ? 51.560 52.731 -27.510 1.00 50.16 224 GLU A CA 1
ATOM 1597 C C . GLU A 1 224 ? 50.377 53.611 -27.064 1.00 50.16 224 GLU A C 1
ATOM 1599 O O . GLU A 1 224 ? 50.241 54.703 -27.600 1.00 50.16 224 GLU A O 1
ATOM 1604 N N . THR A 1 225 ? 49.577 53.200 -26.067 1.00 43.44 225 THR A N 1
ATOM 1605 C CA . THR A 1 225 ? 48.903 54.129 -25.128 1.00 43.44 225 THR A CA 1
ATOM 1606 C C . THR A 1 225 ? 48.583 53.460 -23.785 1.00 43.44 225 THR A C 1
ATOM 1608 O O . THR A 1 225 ? 47.684 52.632 -23.667 1.00 43.44 225 THR A O 1
ATOM 1611 N N . THR A 1 226 ? 49.365 53.843 -22.782 1.00 43.41 226 THR A N 1
ATOM 1612 C CA . THR A 1 226 ? 48.975 54.414 -21.481 1.00 43.41 226 THR A CA 1
ATOM 1613 C C . THR A 1 226 ? 47.550 54.202 -20.943 1.00 43.41 226 THR A C 1
ATOM 1615 O O . THR A 1 226 ? 46.588 54.690 -21.522 1.00 43.41 226 THR A O 1
ATOM 1618 N N . GLY A 1 227 ? 47.490 53.706 -19.699 1.00 42.06 227 GLY A N 1
ATOM 1619 C CA . GLY A 1 227 ? 46.649 54.275 -18.635 1.00 42.06 227 GLY A CA 1
ATOM 1620 C C . GLY A 1 227 ? 45.251 53.684 -18.456 1.00 42.06 227 GLY A C 1
ATOM 1621 O O . GLY A 1 227 ? 44.438 53.690 -19.372 1.00 42.06 227 GLY A O 1
ATOM 1622 N N . GLY A 1 228 ? 44.943 53.255 -17.230 1.00 40.19 228 GLY A N 1
ATOM 1623 C CA . GLY A 1 228 ? 43.575 52.917 -16.843 1.00 40.19 228 GLY A CA 1
ATOM 1624 C C . GLY A 1 228 ? 43.494 52.011 -15.627 1.00 40.19 228 GLY A C 1
ATOM 1625 O O . GLY A 1 228 ? 43.131 50.847 -15.742 1.00 40.19 228 GLY A O 1
ATOM 1626 N N . GLU A 1 229 ? 43.849 52.552 -14.467 1.00 48.50 229 GLU A N 1
ATOM 1627 C CA . GLU A 1 229 ? 43.440 52.026 -13.169 1.00 48.50 229 GLU A CA 1
ATOM 1628 C C . GLU A 1 229 ? 41.905 51.974 -13.124 1.00 48.50 229 GLU A C 1
ATOM 1630 O O . GLU A 1 229 ? 41.239 52.955 -13.461 1.00 48.50 229 GLU A O 1
ATOM 1635 N N . THR A 1 230 ? 41.311 50.854 -12.714 1.00 47.31 230 THR A N 1
ATOM 1636 C CA . THR A 1 230 ? 39.959 50.888 -12.145 1.00 47.31 230 THR A CA 1
ATOM 1637 C C . THR A 1 230 ? 39.821 49.837 -11.054 1.00 47.31 230 THR A C 1
ATOM 1639 O O . THR A 1 230 ? 39.861 48.629 -11.270 1.00 47.31 230 THR A O 1
ATOM 1642 N N . GLU A 1 231 ? 39.730 50.412 -9.869 1.00 46.34 231 GLU A N 1
ATOM 1643 C CA . GLU A 1 231 ? 39.263 49.931 -8.585 1.00 46.34 231 GLU A CA 1
ATOM 1644 C C . GLU A 1 231 ? 37.867 49.265 -8.628 1.00 46.34 231 GLU A C 1
ATOM 1646 O O . GLU A 1 231 ? 37.138 49.335 -9.616 1.00 46.34 231 GLU A O 1
ATOM 1651 N N . VAL A 1 232 ? 37.470 48.787 -7.445 1.00 45.03 232 VAL A N 1
ATOM 1652 C CA . VAL A 1 232 ? 36.104 48.516 -6.960 1.00 45.03 232 VAL A CA 1
ATOM 1653 C C . VAL A 1 232 ? 35.566 47.095 -7.160 1.00 45.03 232 VAL A C 1
ATOM 1655 O O . VAL A 1 232 ? 35.281 46.649 -8.268 1.00 45.03 232 VAL A O 1
ATOM 1658 N N . GLY A 1 233 ? 35.302 46.425 -6.031 1.00 41.12 233 GLY A N 1
ATOM 1659 C CA . GLY A 1 233 ? 34.385 45.287 -6.013 1.00 41.12 233 GLY A CA 1
ATOM 1660 C C . GLY A 1 233 ? 34.369 44.383 -4.782 1.00 41.12 233 GLY A C 1
ATOM 1661 O O . GLY A 1 233 ? 33.917 43.250 -4.902 1.00 41.12 233 GLY A O 1
ATOM 1662 N N . GLU A 1 234 ? 34.855 44.830 -3.624 1.00 47.75 234 GLU A N 1
ATOM 1663 C CA . GLU A 1 234 ? 34.662 44.144 -2.343 1.00 47.75 234 GLU A CA 1
ATOM 1664 C C . GLU A 1 234 ? 33.158 44.068 -2.021 1.00 47.75 234 GLU A C 1
ATOM 1666 O O . GLU A 1 234 ? 32.487 45.092 -1.907 1.00 47.75 234 GLU A O 1
ATOM 1671 N N . THR A 1 235 ? 32.608 42.857 -1.906 1.00 45.34 235 THR A N 1
ATOM 1672 C CA . THR A 1 235 ? 31.256 42.632 -1.373 1.00 45.34 235 THR A CA 1
ATOM 1673 C C . THR A 1 235 ? 31.369 41.865 -0.067 1.00 45.34 235 THR A C 1
ATOM 1675 O O . THR A 1 235 ? 31.469 40.641 -0.021 1.00 45.34 235 THR A O 1
ATOM 1678 N N . ALA A 1 236 ? 31.405 42.654 1.001 1.00 45.88 236 ALA A N 1
ATOM 1679 C CA . ALA A 1 236 ? 31.137 42.245 2.363 1.00 45.88 236 ALA A CA 1
ATOM 1680 C C . ALA A 1 236 ? 29.625 42.081 2.599 1.00 45.88 236 ALA A C 1
ATOM 1682 O O . ALA A 1 236 ? 28.809 42.715 1.932 1.00 45.88 236 ALA A O 1
ATOM 1683 N N . GLY A 1 237 ? 29.291 41.322 3.643 1.00 41.22 237 GLY A N 1
ATOM 1684 C CA . GLY A 1 237 ? 28.128 41.605 4.483 1.00 41.22 237 GLY A CA 1
ATOM 1685 C C . GLY A 1 237 ? 26.833 40.904 4.090 1.00 41.22 237 GLY A C 1
ATOM 1686 O O . GLY A 1 237 ? 26.135 41.307 3.166 1.00 41.22 237 GLY A O 1
ATOM 1687 N N . GLY A 1 238 ? 26.470 39.893 4.873 1.00 38.84 238 GLY A N 1
ATOM 1688 C CA . GLY A 1 238 ? 25.166 39.241 4.810 1.00 38.84 238 GLY A CA 1
ATOM 1689 C C . GLY A 1 238 ? 24.913 38.362 6.026 1.00 38.84 238 GLY A C 1
ATOM 1690 O O . GLY A 1 238 ? 24.457 37.233 5.889 1.00 38.84 238 GLY A O 1
ATOM 1691 N N . GLU A 1 239 ? 25.272 38.860 7.208 1.00 43.81 239 GLU A N 1
ATOM 1692 C CA . GLU A 1 239 ? 24.844 38.311 8.490 1.00 43.81 239 GLU A CA 1
ATOM 1693 C C . GLU A 1 239 ? 23.330 38.528 8.590 1.00 43.81 239 GLU A C 1
ATOM 1695 O O . GLU A 1 239 ? 22.848 39.649 8.434 1.00 43.81 239 GLU A O 1
ATOM 1700 N N . THR A 1 240 ? 22.560 37.457 8.779 1.00 48.38 240 THR A N 1
ATOM 1701 C CA . THR A 1 240 ? 21.140 37.564 9.130 1.00 48.38 240 THR A CA 1
ATOM 1702 C C . THR A 1 240 ? 20.976 37.116 10.567 1.00 48.38 240 THR A C 1
ATOM 1704 O O . THR A 1 240 ? 21.075 35.937 10.903 1.00 48.38 240 THR A O 1
ATOM 1707 N N . GLU A 1 241 ? 20.783 38.123 11.407 1.00 45.53 241 GLU A N 1
ATOM 1708 C CA . GLU A 1 241 ? 20.426 38.018 12.806 1.00 45.53 241 GLU A CA 1
ATOM 1709 C C . GLU A 1 241 ? 19.008 37.453 12.979 1.00 45.53 241 GLU A C 1
ATOM 1711 O O . GLU A 1 241 ? 18.068 37.805 12.268 1.00 45.53 241 GLU A O 1
ATOM 1716 N N . VAL A 1 242 ? 18.903 36.541 13.945 1.00 49.59 242 VAL A N 1
ATOM 1717 C CA . VAL A 1 242 ? 17.983 36.590 15.090 1.00 49.59 242 VAL A CA 1
ATOM 1718 C C . VAL A 1 242 ? 16.553 37.083 14.812 1.00 49.59 242 VAL A C 1
ATOM 1720 O O . VAL A 1 242 ? 16.283 38.272 14.682 1.00 49.59 242 VAL A O 1
ATOM 1723 N N . SER A 1 243 ? 15.594 36.158 14.895 1.00 43.94 243 SER A N 1
ATOM 1724 C CA . SER A 1 243 ? 14.250 36.487 15.385 1.00 43.94 243 SER A CA 1
ATOM 1725 C C . SER A 1 243 ? 13.933 35.617 16.599 1.00 43.94 243 SER A C 1
ATOM 1727 O O . SER A 1 243 ? 13.431 34.499 16.506 1.00 43.94 243 SER A O 1
ATOM 1729 N N . GLU A 1 244 ? 14.280 36.159 17.765 1.00 47.19 244 GLU A N 1
ATOM 1730 C CA . GLU A 1 244 ? 13.660 35.818 19.040 1.00 47.19 244 GLU A CA 1
ATOM 1731 C C . GLU A 1 244 ? 12.163 36.116 18.928 1.00 47.19 244 GLU A C 1
ATOM 1733 O O . GLU A 1 244 ? 11.757 37.255 18.700 1.00 47.19 244 GLU A O 1
ATOM 1738 N N . THR A 1 245 ? 11.328 35.086 19.061 1.00 52.19 245 THR A N 1
ATOM 1739 C CA . THR A 1 245 ? 9.893 35.282 19.267 1.00 52.19 245 THR A CA 1
ATOM 1740 C C . THR A 1 245 ? 9.606 35.122 20.747 1.00 52.19 245 THR A C 1
ATOM 1742 O O . THR A 1 245 ? 9.885 34.086 21.350 1.00 52.19 245 THR A O 1
ATOM 1745 N N . ALA A 1 246 ? 9.097 36.221 21.290 1.00 50.72 246 ALA A N 1
ATOM 1746 C CA . ALA A 1 246 ? 8.741 36.467 22.668 1.00 50.72 246 ALA A CA 1
ATOM 1747 C C . ALA A 1 246 ? 7.826 35.396 23.273 1.00 50.72 246 ALA A C 1
ATOM 1749 O O . ALA A 1 246 ? 6.999 34.780 22.597 1.00 50.72 246 ALA A O 1
ATOM 1750 N N . GLY A 1 247 ? 7.987 35.232 24.585 1.00 41.94 247 GLY A N 1
ATOM 1751 C CA . GLY A 1 247 ? 7.180 34.360 25.412 1.00 41.94 247 GLY A CA 1
ATOM 1752 C C . GLY A 1 247 ? 5.721 34.794 25.519 1.00 41.94 247 GLY A C 1
ATOM 1753 O O . GLY A 1 247 ? 5.369 35.966 25.395 1.00 41.94 247 GLY A O 1
ATOM 1754 N N . SER A 1 248 ? 4.884 33.810 25.827 1.00 48.09 248 SER A N 1
ATOM 1755 C CA . SER A 1 248 ? 3.664 34.038 26.587 1.00 48.09 248 SER A CA 1
ATOM 1756 C C . SER A 1 248 ? 3.769 33.235 27.877 1.00 48.09 248 SER A C 1
ATOM 1758 O O . SER A 1 248 ? 3.670 32.006 27.869 1.00 48.09 248 SER A O 1
ATOM 1760 N N . GLU A 1 249 ? 4.003 33.955 28.967 1.00 45.53 249 GLU A N 1
ATOM 1761 C CA . GLU A 1 249 ? 3.662 33.539 30.321 1.00 45.53 249 GLU A CA 1
ATOM 1762 C C . GLU A 1 249 ? 2.180 33.134 30.351 1.00 45.53 249 GLU A C 1
ATOM 1764 O O . GLU A 1 249 ? 1.306 33.897 29.936 1.00 45.53 249 GLU A O 1
ATOM 1769 N N . ILE A 1 250 ? 1.901 31.914 30.805 1.00 54.91 250 ILE A N 1
ATOM 1770 C CA . ILE A 1 250 ? 0.566 31.501 31.237 1.00 54.91 250 ILE A CA 1
ATOM 1771 C C . ILE A 1 250 ? 0.715 31.144 32.710 1.00 54.91 250 ILE A C 1
ATOM 1773 O O . ILE A 1 250 ? 1.124 30.040 33.068 1.00 54.91 250 ILE A O 1
ATOM 1777 N N . ASP A 1 251 ? 0.434 32.141 33.540 1.00 49.41 251 ASP A N 1
ATOM 1778 C CA . ASP A 1 251 ? 0.211 31.999 34.968 1.00 49.41 251 ASP A CA 1
ATOM 1779 C C . ASP A 1 251 ? -1.180 31.413 35.234 1.00 49.41 251 ASP A C 1
ATOM 1781 O O . ASP A 1 251 ? -2.180 31.890 34.700 1.00 49.41 251 ASP A O 1
ATOM 1785 N N . GLY A 1 252 ? -1.206 30.434 36.140 1.00 42.50 252 GLY A N 1
ATOM 1786 C CA . GLY A 1 252 ? -2.270 30.242 37.123 1.00 42.50 252 GLY A CA 1
ATOM 1787 C C . GLY A 1 252 ? -3.566 29.582 36.655 1.00 42.50 252 GLY A C 1
ATOM 1788 O O . GLY A 1 252 ? -4.426 30.236 36.083 1.00 42.50 252 GLY A O 1
ATOM 1789 N N . ASP A 1 253 ? -3.787 28.337 37.081 1.00 49.00 253 ASP A N 1
ATOM 1790 C CA . ASP A 1 253 ? -4.915 28.082 37.986 1.00 49.00 253 ASP A CA 1
ATOM 1791 C C . ASP A 1 253 ? -4.686 26.791 38.782 1.00 49.00 253 ASP A C 1
ATOM 1793 O O . ASP A 1 253 ? -4.633 25.680 38.252 1.00 49.00 253 ASP A O 1
ATOM 1797 N N . SER A 1 254 ? -4.479 26.977 40.078 1.00 52.41 254 SER A N 1
ATOM 1798 C CA . SER A 1 254 ? -4.377 25.950 41.101 1.00 52.41 254 SER A CA 1
ATOM 1799 C C . SER A 1 254 ? -5.774 25.668 41.643 1.00 52.41 254 SER A C 1
ATOM 1801 O O . SER A 1 254 ? -6.318 26.483 42.389 1.00 52.41 254 SER A O 1
ATOM 1803 N N . GLY A 1 255 ? -6.324 24.506 41.298 1.00 47.81 255 GLY A N 1
ATOM 1804 C CA . GLY A 1 255 ? -7.626 24.052 41.774 1.00 47.81 255 GLY A CA 1
ATOM 1805 C C . GLY A 1 255 ? -7.651 22.551 42.039 1.00 47.81 255 GLY A C 1
ATOM 1806 O O . GLY A 1 255 ? -8.272 21.811 41.286 1.00 47.81 255 GLY A O 1
ATOM 1807 N N . ASP A 1 256 ? -7.004 22.122 43.123 1.00 51.16 256 ASP A N 1
ATOM 1808 C CA . ASP A 1 256 ? -7.479 20.977 43.910 1.00 51.16 256 ASP A CA 1
ATOM 1809 C C . ASP A 1 256 ? -8.569 21.496 44.863 1.00 51.16 256 ASP A C 1
ATOM 1811 O O . ASP A 1 256 ? -8.415 22.576 45.449 1.00 51.16 256 ASP A O 1
ATOM 1815 N N . PRO A 1 257 ? -9.685 20.766 45.020 1.00 59.88 257 PRO A N 1
ATOM 1816 C CA . PRO A 1 257 ? -9.768 19.975 46.244 1.00 59.88 257 PRO A CA 1
ATOM 1817 C C . PRO A 1 257 ? -10.436 18.600 46.085 1.00 59.88 257 PRO A C 1
ATOM 1819 O O . PRO A 1 257 ? -11.464 18.436 45.430 1.00 59.88 257 PRO A O 1
ATOM 1822 N N . ASP A 1 258 ? -9.846 17.638 46.795 1.00 48.62 258 ASP A N 1
ATOM 1823 C CA . ASP A 1 258 ? -10.503 16.654 47.658 1.00 48.62 258 ASP A CA 1
ATOM 1824 C C . ASP A 1 258 ? -11.886 16.128 47.236 1.00 48.62 258 ASP A C 1
ATOM 1826 O O . ASP A 1 258 ? -12.925 16.704 47.564 1.00 48.62 258 ASP A O 1
ATOM 1830 N N . VAL A 1 259 ? -11.912 14.904 46.697 1.00 54.97 259 VAL A N 1
ATOM 1831 C CA . VAL A 1 259 ? -13.030 13.987 46.956 1.00 54.97 259 VAL A CA 1
ATOM 1832 C C . VAL A 1 259 ? -12.487 12.674 47.497 1.00 54.97 259 VAL A C 1
ATOM 1834 O O . VAL A 1 259 ? -11.943 11.826 46.793 1.00 54.97 259 VAL A O 1
ATOM 1837 N N . ALA A 1 260 ? -12.654 12.559 48.808 1.00 46.44 260 ALA A N 1
ATOM 1838 C CA . ALA A 1 260 ? -12.527 11.353 49.590 1.00 46.44 260 ALA A CA 1
ATOM 1839 C C . ALA A 1 260 ? -13.589 10.305 49.216 1.00 46.44 260 ALA A C 1
ATOM 1841 O O . ALA A 1 260 ? -14.719 10.640 48.867 1.00 46.44 260 ALA A O 1
ATOM 1842 N N . GLY A 1 261 ? -13.252 9.042 49.482 1.00 40.62 261 GLY A N 1
ATOM 1843 C CA . GLY A 1 261 ? -14.222 8.062 49.969 1.00 40.62 261 GLY A CA 1
ATOM 1844 C C . GLY A 1 261 ? -14.674 7.029 48.945 1.00 40.62 261 GLY A C 1
ATOM 1845 O O . GLY A 1 261 ? -15.540 7.288 48.119 1.00 40.62 261 GLY A O 1
ATOM 1846 N N . GLY A 1 262 ? -14.133 5.820 49.072 1.00 40.31 262 GLY A N 1
ATOM 1847 C CA . GLY A 1 262 ? -14.588 4.659 48.314 1.00 40.31 262 GLY A CA 1
ATOM 1848 C C . GLY A 1 262 ? -13.723 3.429 48.544 1.00 40.31 262 GLY A C 1
ATOM 1849 O O . GLY A 1 262 ? -13.251 2.821 47.593 1.00 40.31 262 GLY A O 1
ATOM 1850 N N . SER A 1 263 ? -13.465 3.115 49.813 1.00 48.44 263 SER A N 1
ATOM 1851 C CA . SER A 1 263 ? -13.176 1.755 50.258 1.00 48.44 263 SER A CA 1
ATOM 1852 C C . SER A 1 263 ? -14.266 0.815 49.751 1.00 48.44 263 SER A C 1
ATOM 1854 O O . SER A 1 263 ? -15.431 1.159 49.907 1.00 48.44 263 SER A O 1
ATOM 1856 N N . ASP A 1 264 ? -13.898 -0.331 49.180 1.00 44.62 264 ASP A N 1
ATOM 1857 C CA . ASP A 1 264 ? -14.404 -1.622 49.651 1.00 44.62 264 ASP A CA 1
ATOM 1858 C C . ASP A 1 264 ? -13.721 -2.801 48.935 1.00 44.62 264 ASP A C 1
ATOM 1860 O O . ASP A 1 264 ? -13.741 -2.932 47.712 1.00 44.62 264 ASP A O 1
ATOM 1864 N N . SER A 1 265 ? -13.145 -3.648 49.793 1.00 51.12 265 SER A N 1
ATOM 1865 C CA . SER A 1 265 ? -13.064 -5.113 49.739 1.00 51.12 265 SER A CA 1
ATOM 1866 C C . SER A 1 265 ? -12.325 -5.815 48.593 1.00 51.12 265 SER A C 1
ATOM 1868 O O . SER A 1 265 ? -12.799 -5.912 47.466 1.00 51.12 265 SER A O 1
ATOM 1870 N N . ASP A 1 266 ? -11.176 -6.383 48.974 1.00 47.53 266 ASP A N 1
ATOM 1871 C CA . ASP A 1 266 ? -10.980 -7.837 49.090 1.00 47.53 266 ASP A CA 1
ATOM 1872 C C . ASP A 1 266 ? -11.481 -8.717 47.932 1.00 47.53 266 ASP A C 1
ATOM 1874 O O . ASP A 1 266 ? -12.671 -8.965 47.803 1.00 47.53 266 ASP A O 1
ATOM 1878 N N . ASP A 1 267 ? -10.548 -9.279 47.157 1.00 52.09 267 ASP A N 1
ATOM 1879 C CA . ASP A 1 267 ? -10.413 -10.739 47.039 1.00 52.09 267 ASP A CA 1
ATOM 1880 C C . ASP A 1 267 ? -9.199 -11.105 46.164 1.00 52.09 267 ASP A C 1
ATOM 1882 O O . ASP A 1 267 ? -9.151 -10.899 44.950 1.00 52.09 267 ASP A O 1
ATOM 1886 N N . ALA A 1 268 ? -8.193 -11.681 46.814 1.00 50.28 268 ALA A N 1
ATOM 1887 C CA . ALA A 1 268 ? -7.163 -12.510 46.196 1.00 50.28 268 ALA A CA 1
ATOM 1888 C C . ALA A 1 268 ? -7.485 -13.993 46.512 1.00 50.28 268 ALA A C 1
ATOM 1890 O O . ALA A 1 268 ? -8.432 -14.288 47.230 1.00 50.28 268 ALA A O 1
ATOM 1891 N N . PRO A 1 269 ? -6.655 -14.966 46.116 1.00 55.88 269 PRO A N 1
ATOM 1892 C CA . PRO A 1 269 ? -6.516 -15.495 44.770 1.00 55.88 269 PRO A CA 1
ATOM 1893 C C . PRO A 1 269 ? -6.920 -16.985 44.730 1.00 55.88 269 PRO A C 1
ATOM 1895 O O . PRO A 1 269 ? -6.491 -17.781 45.565 1.00 55.88 269 PRO A O 1
ATOM 1898 N N . SER A 1 270 ? -7.672 -17.421 43.716 1.00 46.88 270 SER A N 1
ATOM 1899 C CA . SER A 1 270 ? -7.892 -18.859 43.498 1.00 46.88 270 SER A CA 1
ATOM 1900 C C . SER A 1 270 ? -6.772 -19.449 42.647 1.00 46.88 270 SER A C 1
ATOM 1902 O O . SER A 1 270 ? -6.801 -19.417 41.418 1.00 46.88 270 SER A O 1
ATOM 1904 N N . SER A 1 271 ? -5.801 -20.026 43.351 1.00 48.69 271 SER A N 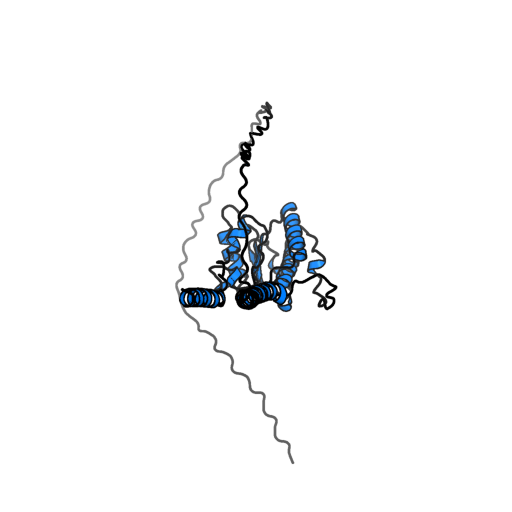1
ATOM 1905 C CA . SER A 1 271 ? -4.911 -21.086 42.883 1.00 48.69 271 SER A CA 1
ATOM 1906 C C . SER A 1 271 ? -5.684 -22.154 42.098 1.00 48.69 271 SER A C 1
ATOM 1908 O O . SER A 1 271 ? -6.589 -22.795 42.628 1.00 48.69 271 SER A O 1
ATOM 1910 N N . GLY A 1 272 ? -5.309 -22.346 40.836 1.00 43.47 272 GLY A N 1
ATOM 1911 C CA . GLY A 1 272 ? -5.777 -23.425 39.974 1.00 43.47 272 GLY A CA 1
ATOM 1912 C C . GLY A 1 272 ? -4.586 -24.171 39.393 1.00 43.47 272 GLY A C 1
ATOM 1913 O O . GLY A 1 272 ? -4.289 -24.063 38.209 1.00 43.47 272 GLY A O 1
ATOM 1914 N N . SER A 1 273 ? -3.874 -24.894 40.251 1.00 47.50 273 SER A N 1
ATOM 1915 C CA . SER A 1 273 ? -2.927 -25.941 39.880 1.00 47.50 273 SER A CA 1
ATOM 1916 C C . SER A 1 273 ? -3.664 -27.060 39.136 1.00 47.50 273 SER A C 1
ATOM 1918 O O . SER A 1 273 ? -4.310 -27.901 39.759 1.00 47.50 273 SER A O 1
ATOM 1920 N N . GLY A 1 274 ? -3.584 -27.045 37.805 1.00 42.47 274 GLY A N 1
ATOM 1921 C CA . GLY A 1 274 ? -3.981 -28.146 36.931 1.00 42.47 274 GLY A CA 1
ATOM 1922 C C . GLY A 1 274 ? -2.740 -28.879 36.441 1.00 42.47 274 GLY A C 1
ATOM 1923 O O . GLY A 1 274 ? -1.938 -28.324 35.695 1.00 42.47 274 GLY A O 1
ATOM 1924 N N . GLU A 1 275 ? -2.583 -30.101 36.931 1.00 48.69 275 GLU A N 1
ATOM 1925 C CA . GLU A 1 275 ? -1.499 -31.029 36.647 1.00 48.69 275 GLU A CA 1
ATOM 1926 C C . GLU A 1 275 ? -1.254 -31.296 35.159 1.00 48.69 275 GLU A C 1
ATOM 1928 O O . GLU A 1 275 ? -2.145 -31.291 34.309 1.00 48.69 275 GLU A O 1
ATOM 1933 N N . ALA A 1 276 ? 0.008 -31.615 34.893 1.00 46.56 276 ALA A N 1
ATOM 1934 C CA . ALA A 1 276 ? 0.499 -32.191 33.664 1.00 46.56 276 ALA A CA 1
ATOM 1935 C C . ALA A 1 276 ? -0.261 -33.472 33.283 1.00 46.56 276 ALA A C 1
ATOM 1937 O O . ALA A 1 276 ? -0.257 -34.453 34.022 1.00 46.56 276 ALA A O 1
ATOM 1938 N N . VAL A 1 277 ? -0.769 -33.519 32.052 1.00 50.28 277 VAL A N 1
ATOM 1939 C CA . VAL A 1 277 ? -0.923 -34.781 31.325 1.00 50.28 277 VAL A CA 1
ATOM 1940 C C . VAL A 1 277 ? -0.001 -34.727 30.119 1.00 50.28 277 VAL A C 1
ATOM 1942 O O . VAL A 1 277 ? -0.327 -34.252 29.036 1.00 50.28 277 VAL A O 1
ATOM 1945 N N . VAL A 1 278 ? 1.211 -35.212 30.366 1.00 46.41 278 VAL A N 1
ATOM 1946 C CA . VAL A 1 278 ? 2.131 -35.698 29.347 1.00 46.41 278 VAL A CA 1
ATOM 1947 C C . VAL A 1 278 ? 1.505 -36.953 28.748 1.00 46.41 278 VAL A C 1
ATOM 1949 O O . VAL A 1 278 ? 1.436 -37.990 29.404 1.00 46.41 278 VAL A O 1
ATOM 1952 N N . THR A 1 279 ? 1.088 -36.892 27.486 1.00 54.62 279 THR A N 1
ATOM 1953 C CA . THR A 1 279 ? 0.922 -38.094 26.665 1.00 54.62 279 THR A CA 1
ATOM 1954 C C . THR A 1 279 ? 1.878 -38.000 25.486 1.00 54.62 279 THR A C 1
ATOM 1956 O O . THR A 1 279 ? 1.753 -37.159 24.600 1.00 54.62 279 THR A O 1
ATOM 1959 N N . ARG A 1 280 ? 2.904 -38.848 25.540 1.00 46.09 280 ARG A N 1
ATOM 1960 C CA . ARG A 1 280 ? 3.862 -39.104 24.467 1.00 46.09 280 ARG A CA 1
ATOM 1961 C C . ARG A 1 280 ? 3.214 -39.953 23.362 1.00 46.09 280 ARG A C 1
ATOM 1963 O O . ARG A 1 280 ? 2.703 -41.017 23.688 1.00 46.09 280 ARG A O 1
ATOM 1970 N N . LEU A 1 281 ? 3.492 -39.547 22.110 1.00 47.66 281 LEU A N 1
ATOM 1971 C CA . LEU A 1 281 ? 3.809 -40.366 20.911 1.00 47.66 281 LEU A CA 1
ATOM 1972 C C . LEU A 1 281 ? 2.679 -41.213 20.268 1.00 47.66 281 LEU A C 1
ATOM 1974 O O . LEU A 1 281 ? 1.740 -41.568 20.971 1.00 47.66 281 LEU A O 1
ATOM 1978 N N . PRO A 1 282 ? 2.797 -41.664 18.989 1.00 59.78 282 PRO A N 1
ATOM 1979 C CA . PRO A 1 282 ? 3.790 -41.373 17.933 1.00 59.78 282 PRO A CA 1
ATOM 1980 C C . PRO A 1 282 ? 3.186 -41.088 16.523 1.00 59.78 282 PRO A C 1
ATOM 1982 O O . PRO A 1 282 ? 1.986 -41.172 16.302 1.00 59.78 282 PRO A O 1
ATOM 1985 N N . ALA A 1 283 ? 4.103 -40.903 15.564 1.00 44.72 283 ALA A N 1
ATOM 1986 C CA . ALA A 1 283 ? 4.037 -41.359 14.167 1.00 44.72 283 ALA A CA 1
ATOM 1987 C C . ALA A 1 283 ? 3.597 -40.368 13.071 1.00 44.72 283 ALA A C 1
ATOM 1989 O O . ALA A 1 283 ? 2.434 -40.066 12.840 1.00 44.72 283 ALA A O 1
ATOM 1990 N N . THR A 1 284 ? 4.634 -39.965 12.334 1.00 54.25 284 THR A N 1
ATOM 1991 C CA . THR A 1 284 ? 4.679 -39.761 10.885 1.00 54.25 284 THR A CA 1
ATOM 1992 C C . THR A 1 284 ? 3.624 -40.556 10.095 1.00 54.25 284 THR A C 1
ATOM 1994 O O . THR A 1 284 ? 3.530 -41.777 10.206 1.00 54.25 284 THR A O 1
ATOM 1997 N N . THR A 1 285 ? 2.873 -39.852 9.254 1.00 52.69 285 THR A N 1
ATOM 1998 C CA . THR A 1 285 ? 2.155 -40.401 8.092 1.00 52.69 285 THR A CA 1
ATOM 1999 C C . THR A 1 285 ? 2.324 -39.324 7.023 1.00 52.69 285 THR A C 1
ATOM 2001 O O . THR A 1 285 ? 1.823 -38.218 7.180 1.00 52.69 285 THR A O 1
ATOM 2004 N N . ALA A 1 286 ? 3.361 -39.444 6.198 1.00 54.19 286 ALA A N 1
ATOM 2005 C CA . ALA A 1 286 ? 3.273 -40.051 4.874 1.00 54.19 286 ALA A CA 1
ATOM 2006 C C . ALA A 1 286 ? 2.313 -39.271 3.960 1.00 54.19 286 ALA A C 1
ATOM 2008 O O . ALA A 1 286 ? 1.098 -39.435 3.992 1.00 54.19 286 ALA A O 1
ATOM 2009 N N . ASP A 1 287 ? 2.957 -38.411 3.182 1.00 54.78 287 ASP A N 1
ATOM 2010 C CA . ASP A 1 287 ? 2.555 -37.775 1.933 1.00 54.78 287 ASP A CA 1
ATOM 2011 C C . ASP A 1 287 ? 1.630 -38.665 1.064 1.00 54.78 287 ASP A C 1
ATOM 2013 O O . ASP A 1 287 ? 2.020 -39.791 0.729 1.00 54.78 287 ASP A O 1
ATOM 2017 N N . PRO A 1 288 ? 0.414 -38.226 0.682 1.00 64.94 288 PRO A N 1
ATOM 2018 C CA . PRO A 1 288 ? -0.346 -38.903 -0.358 1.00 64.94 288 PRO A CA 1
ATOM 2019 C C . PRO A 1 288 ? 0.256 -38.573 -1.732 1.00 64.94 288 PRO A C 1
ATOM 2021 O O . PRO A 1 288 ? 0.222 -37.438 -2.202 1.00 64.94 288 PRO A O 1
ATOM 2024 N N . ALA A 1 289 ? 0.801 -39.603 -2.379 1.00 66.50 289 ALA A N 1
ATOM 2025 C CA . ALA A 1 289 ? 1.239 -39.577 -3.770 1.00 66.50 289 ALA A CA 1
ATOM 2026 C C . ALA A 1 289 ? 0.124 -39.076 -4.722 1.00 66.50 289 ALA A C 1
ATOM 2028 O O . ALA A 1 289 ? -1.058 -39.290 -4.445 1.00 66.50 289 ALA A O 1
ATOM 2029 N N . PRO A 1 290 ? 0.479 -38.453 -5.862 1.00 69.25 290 PRO A N 1
ATOM 2030 C CA . PRO A 1 290 ? -0.492 -37.932 -6.819 1.00 69.25 290 PRO A CA 1
ATOM 2031 C C . PRO A 1 290 ? -1.330 -39.056 -7.441 1.00 69.25 290 PRO A C 1
ATOM 2033 O O . PRO A 1 290 ? -0.796 -40.038 -7.965 1.00 69.25 290 PRO A O 1
ATOM 2036 N N . GLU A 1 291 ? -2.652 -38.886 -7.399 1.00 65.88 291 GLU A N 1
ATOM 2037 C CA . GLU A 1 291 ? -3.609 -39.732 -8.109 1.00 65.88 291 GLU A CA 1
ATOM 2038 C C . GLU A 1 291 ? -3.266 -39.778 -9.604 1.00 65.88 291 GLU A C 1
ATOM 2040 O O . GLU A 1 291 ? -3.060 -38.758 -10.264 1.00 65.88 291 GLU A O 1
ATOM 2045 N N . SER A 1 292 ? -3.170 -40.995 -10.135 1.00 71.38 292 SER A N 1
ATOM 2046 C CA . SER A 1 292 ? -2.943 -41.230 -11.559 1.00 71.38 292 SER A CA 1
ATOM 2047 C C . SER A 1 292 ? -4.200 -40.867 -12.366 1.00 71.38 292 SER A C 1
ATOM 2049 O O . SER A 1 292 ? -5.309 -41.118 -11.888 1.00 71.38 292 SER A O 1
ATOM 2051 N N . PRO A 1 293 ? -4.071 -40.321 -13.591 1.00 72.50 293 PRO A N 1
ATOM 2052 C CA . PRO A 1 293 ? -5.218 -39.990 -14.429 1.00 72.50 293 PRO A CA 1
ATOM 2053 C C . PRO A 1 293 ? -6.021 -41.246 -14.781 1.00 72.50 293 PRO A C 1
ATOM 2055 O O . PRO A 1 293 ? -5.476 -42.218 -15.302 1.00 72.50 293 PRO A O 1
ATOM 2058 N N . VAL A 1 294 ? -7.324 -41.209 -14.514 1.00 77.88 294 VAL A N 1
ATOM 2059 C CA . VAL A 1 294 ? -8.286 -42.218 -14.968 1.00 77.88 294 VAL A CA 1
ATOM 2060 C C . VAL A 1 294 ? -8.423 -42.092 -16.489 1.00 77.88 294 VAL A C 1
ATOM 2062 O O . VAL A 1 294 ? -8.955 -41.099 -16.984 1.00 77.88 294 VAL A O 1
ATOM 2065 N N . GLU A 1 295 ? -7.923 -43.078 -17.237 1.00 75.06 295 GLU A N 1
ATOM 2066 C CA . GLU A 1 295 ? -8.182 -43.199 -18.676 1.00 75.06 295 GLU A CA 1
ATOM 2067 C C . GLU A 1 295 ? -9.688 -43.416 -18.926 1.00 75.06 295 GLU A C 1
ATOM 2069 O O . GLU A 1 295 ? -10.305 -44.259 -18.266 1.00 75.06 295 GLU A O 1
ATOM 2074 N N . PRO A 1 296 ? -10.307 -42.685 -19.870 1.00 76.38 296 PRO A N 1
ATOM 2075 C CA . PRO A 1 296 ? -11.689 -42.932 -20.254 1.00 76.38 296 PRO A CA 1
ATOM 2076 C C . PRO A 1 296 ? -11.825 -44.273 -21.002 1.00 76.38 296 PRO A C 1
ATOM 2078 O O . PRO A 1 296 ? -10.920 -44.666 -21.744 1.00 76.38 296 PRO A O 1
ATOM 2081 N N . PRO A 1 297 ? -12.960 -44.979 -20.843 1.00 76.75 297 PRO A N 1
ATOM 2082 C CA . PRO A 1 297 ? -13.195 -46.260 -21.497 1.00 76.75 297 PRO A CA 1
ATOM 2083 C C . PRO A 1 297 ? -13.218 -46.106 -23.022 1.00 76.75 297 PRO A C 1
ATOM 2085 O O . PRO A 1 297 ? -13.890 -45.231 -23.563 1.00 76.75 297 PRO A O 1
ATOM 2088 N N . SER A 1 298 ? -12.480 -46.978 -23.709 1.00 78.19 298 SER A N 1
ATOM 2089 C CA . SER A 1 298 ? -12.440 -47.059 -25.168 1.00 78.19 298 SER A CA 1
ATOM 2090 C C . SER A 1 298 ? -13.785 -47.538 -25.727 1.00 78.19 298 SER A C 1
ATOM 2092 O O . SER A 1 298 ? -14.317 -48.556 -25.278 1.00 78.19 298 SER A O 1
ATOM 2094 N N . ASP A 1 299 ? -14.316 -46.822 -26.719 1.00 78.31 299 ASP A N 1
ATOM 2095 C CA . ASP A 1 299 ? -15.545 -47.188 -27.427 1.00 78.31 299 ASP A CA 1
ATOM 2096 C C . ASP A 1 299 ? -15.421 -48.557 -28.132 1.00 78.31 299 ASP A C 1
ATOM 2098 O O . ASP A 1 299 ? -14.366 -48.877 -28.695 1.00 78.31 299 ASP A O 1
ATOM 2102 N N . PRO A 1 300 ? -16.487 -49.381 -28.150 1.00 77.00 300 PRO A N 1
ATOM 2103 C CA . PRO A 1 300 ? -16.484 -50.650 -28.867 1.00 77.00 300 PRO A CA 1
ATOM 2104 C C . PRO A 1 300 ? -16.475 -50.441 -30.395 1.00 77.00 300 PRO A C 1
ATOM 2106 O O . PRO A 1 300 ? -17.070 -49.485 -30.899 1.00 77.00 300 PRO A O 1
ATOM 2109 N N . PRO A 1 301 ? -15.844 -51.349 -31.165 1.00 73.25 301 PRO A N 1
ATOM 2110 C CA . PRO A 1 301 ? -15.751 -51.223 -32.614 1.00 73.25 301 PRO A CA 1
ATOM 2111 C C . PRO A 1 301 ? -17.122 -51.355 -33.290 1.00 73.25 301 PRO A C 1
ATOM 2113 O O . PRO A 1 301 ? -17.903 -52.261 -32.992 1.00 73.25 301 PRO A O 1
ATOM 2116 N N . ALA A 1 302 ? -17.382 -50.457 -34.241 1.00 65.38 302 ALA A N 1
ATOM 2117 C CA . ALA A 1 302 ? -18.551 -50.493 -35.108 1.00 65.38 302 ALA A CA 1
ATOM 2118 C C . ALA A 1 302 ? -18.575 -51.789 -35.936 1.00 65.38 302 ALA A C 1
ATOM 2120 O O . ALA A 1 302 ? -17.621 -52.099 -36.651 1.00 65.38 302 ALA A O 1
ATOM 2121 N N . ALA A 1 303 ? -19.680 -52.529 -35.839 1.00 66.69 303 ALA A N 1
ATOM 2122 C CA . ALA A 1 303 ? -19.948 -53.688 -36.677 1.00 66.69 303 ALA A CA 1
ATOM 2123 C C . ALA A 1 303 ? -20.143 -53.256 -38.142 1.00 66.69 303 ALA A C 1
ATOM 2125 O O . ALA A 1 303 ? -20.937 -52.354 -38.421 1.00 66.69 303 ALA A O 1
ATOM 2126 N N . GLN A 1 304 ? -19.428 -53.917 -39.053 1.00 63.97 304 GLN A N 1
ATOM 2127 C CA . GLN A 1 304 ? -19.739 -53.998 -40.483 1.00 63.97 304 GLN A CA 1
ATOM 2128 C C . GLN A 1 304 ? -20.078 -55.446 -40.822 1.00 63.97 304 GLN A C 1
ATOM 2130 O O . GLN A 1 304 ? -19.403 -56.339 -40.259 1.00 63.97 304 GLN A O 1
#

Secondary structure (DSSP, 8-state):
-HHHHHHHHHHHHHHHTS-----------HHHHHHH-SEE---SS-PPPHHHHHHHHHHHHHHHHTT--EEEEE--SGGGGTT-GGGTT-HHHHHHHHHHHH-SSS--EEEEEETTEEEEES--TTHHHHHTT----GGGHHHHHHHHHHHHHHHHHHHTT---PPPGGGT----------------HHHHHHHHHHHHHHHHHHHHHHTTTTTS----------------------------PPPP-----------------------------------------PPPPP-PPPPPPPPP-